Protein AF-A0A5C9B7Y3-F1 (afdb_monomer_lite)

Radius of gyration: 27.19 Å; chains: 1; bounding box: 78×66×84 Å

Structure (mmCIF, N/CA/C/O backbone):
data_AF-A0A5C9B7Y3-F1
#
_entry.id   AF-A0A5C9B7Y3-F1
#
loop_
_atom_site.group_PDB
_atom_site.id
_atom_site.type_symbol
_atom_site.label_atom_id
_atom_site.label_alt_id
_atom_site.label_comp_id
_atom_site.label_asym_id
_atom_site.label_entity_id
_atom_site.label_seq_id
_atom_site.pdbx_PDB_ins_code
_atom_site.Cartn_x
_atom_site.Cartn_y
_atom_site.Cartn_z
_atom_site.occupancy
_atom_site.B_iso_or_equiv
_atom_site.auth_seq_id
_atom_site.auth_comp_id
_atom_site.auth_asym_id
_atom_site.auth_atom_id
_atom_site.pdbx_PDB_model_num
ATOM 1 N N . MET A 1 1 ? 53.646 19.107 43.919 1.00 37.53 1 MET A N 1
ATOM 2 C CA . MET A 1 1 ? 52.226 18.725 43.759 1.00 37.53 1 MET A CA 1
ATOM 3 C C . MET A 1 1 ? 51.505 19.825 42.992 1.00 37.53 1 MET A C 1
ATOM 5 O O . MET A 1 1 ? 51.949 20.963 43.037 1.00 37.53 1 MET A O 1
ATOM 9 N N . LEU A 1 2 ? 50.518 19.415 42.201 1.00 33.84 2 LEU A N 1
ATOM 10 C CA . LEU A 1 2 ? 50.028 19.960 40.928 1.00 33.84 2 LEU A CA 1
ATOM 11 C C . LEU A 1 2 ? 49.773 21.479 40.826 1.00 33.84 2 LEU A C 1
ATOM 13 O O . LEU A 1 2 ? 49.113 22.080 41.667 1.00 33.84 2 LEU A O 1
ATOM 17 N N . LYS A 1 3 ? 50.212 22.044 39.690 1.00 29.73 3 LYS A N 1
ATOM 18 C CA . LYS A 1 3 ? 49.725 23.304 39.114 1.00 29.73 3 LYS A CA 1
ATOM 19 C C . LYS A 1 3 ? 48.443 23.039 38.312 1.00 29.73 3 LYS A C 1
ATOM 21 O O . LYS A 1 3 ? 48.357 22.050 37.590 1.00 29.73 3 LYS A O 1
ATOM 26 N N . SER A 1 4 ? 47.490 23.955 38.453 1.00 30.95 4 SER A N 1
ATOM 27 C CA . SER A 1 4 ? 46.235 24.064 37.704 1.00 30.95 4 SER A CA 1
ATOM 28 C C . SER A 1 4 ? 46.466 24.117 36.187 1.00 30.95 4 SER A C 1
ATOM 30 O O . SER A 1 4 ? 47.284 24.907 35.716 1.00 30.95 4 SER A O 1
ATOM 32 N N . VAL A 1 5 ? 45.729 23.293 35.435 1.00 32.00 5 VAL A N 1
ATOM 33 C CA . VAL A 1 5 ? 45.598 23.369 33.973 1.00 32.00 5 VAL A CA 1
ATOM 34 C C . VAL A 1 5 ? 44.162 23.789 33.672 1.00 32.00 5 VAL A C 1
ATOM 36 O O . VAL A 1 5 ? 43.232 23.001 33.818 1.00 32.00 5 VAL A O 1
ATOM 39 N N . GLY A 1 6 ? 43.988 25.048 33.272 1.00 28.20 6 GLY A N 1
ATOM 40 C CA . GLY A 1 6 ? 42.773 25.520 32.617 1.00 28.20 6 GLY A CA 1
ATOM 41 C C . GLY A 1 6 ? 42.820 25.119 31.146 1.00 28.20 6 GLY A C 1
ATOM 42 O O . GLY A 1 6 ? 43.703 25.560 30.414 1.00 28.20 6 GLY A O 1
ATOM 43 N N . MET A 1 7 ? 41.894 24.261 30.723 1.00 26.69 7 MET A N 1
ATOM 44 C CA . MET A 1 7 ? 41.739 23.871 29.325 1.00 26.69 7 MET A CA 1
ATOM 45 C C . MET A 1 7 ? 40.793 24.862 28.642 1.00 26.69 7 MET A C 1
ATOM 47 O O . MET A 1 7 ? 39.583 24.839 28.852 1.00 26.69 7 MET A O 1
ATOM 51 N N . LEU A 1 8 ? 41.374 25.767 27.857 1.00 24.84 8 LEU A N 1
ATOM 52 C CA . LEU A 1 8 ? 40.667 26.679 26.966 1.00 24.84 8 LEU A CA 1
ATOM 53 C C . LEU A 1 8 ? 40.227 25.877 25.729 1.00 24.84 8 LEU A C 1
ATOM 55 O O . LEU A 1 8 ? 41.053 25.543 24.882 1.00 24.84 8 LEU A O 1
ATOM 59 N N . VAL A 1 9 ? 38.943 25.523 25.637 1.00 28.59 9 VAL A N 1
ATOM 60 C CA . VAL A 1 9 ? 38.374 24.905 24.429 1.00 28.59 9 VAL A CA 1
ATOM 61 C C . VAL A 1 9 ? 38.029 26.021 23.446 1.00 28.59 9 VAL A C 1
ATOM 63 O O . VAL A 1 9 ? 37.102 26.800 23.657 1.00 28.59 9 VAL A O 1
ATOM 66 N N . LEU A 1 10 ? 38.825 26.116 22.384 1.00 25.06 10 LEU A N 1
ATOM 67 C CA . LEU A 1 10 ? 38.632 27.033 21.268 1.00 25.06 10 LEU A CA 1
ATOM 68 C C . LEU A 1 10 ? 37.512 26.478 20.366 1.00 25.06 10 LEU A C 1
ATOM 70 O O . LEU A 1 10 ? 37.706 25.473 19.686 1.00 25.06 10 LEU A O 1
ATOM 74 N N . PHE A 1 11 ? 36.338 27.112 20.354 1.00 25.31 11 PHE A N 1
ATOM 75 C CA . PHE A 1 11 ? 35.301 26.832 19.355 1.00 25.31 11 PHE A CA 1
ATOM 76 C C . PHE A 1 11 ? 35.739 27.415 18.002 1.00 25.31 11 PHE A C 1
ATOM 78 O O . PHE A 1 11 ? 35.655 28.622 17.780 1.00 25.31 11 PHE A O 1
ATOM 85 N N . GLN A 1 12 ? 36.204 26.566 17.084 1.00 24.47 12 GLN A N 1
ATOM 86 C CA . GLN A 1 12 ? 36.299 26.917 15.666 1.00 24.47 12 GLN A CA 1
ATOM 87 C C . GLN A 1 12 ? 34.897 26.859 15.049 1.00 24.47 12 GLN A C 1
ATOM 89 O O . GLN A 1 12 ? 34.381 25.790 14.731 1.00 24.47 12 GLN A O 1
ATOM 94 N N . ALA A 1 13 ? 34.278 28.025 14.879 1.00 25.16 13 ALA A N 1
ATOM 95 C CA . ALA A 1 13 ? 33.119 28.184 14.014 1.00 25.16 13 ALA A CA 1
ATOM 96 C C . ALA A 1 13 ? 33.581 28.097 12.550 1.00 25.16 13 ALA A C 1
ATOM 98 O O . ALA A 1 13 ? 34.191 29.027 12.024 1.00 25.16 13 ALA A O 1
ATOM 99 N N . VAL A 1 14 ? 33.307 26.972 11.888 1.00 25.64 14 VAL A N 1
ATOM 100 C CA . VAL A 1 14 ? 33.446 26.852 10.432 1.00 25.64 14 VAL A CA 1
ATOM 101 C C . VAL A 1 14 ? 32.172 27.414 9.805 1.00 25.64 14 VAL A C 1
ATOM 103 O O . VAL A 1 14 ? 31.155 26.733 9.703 1.00 25.64 14 VAL A O 1
ATOM 106 N N . ALA A 1 15 ? 32.212 28.687 9.416 1.00 24.53 15 ALA A N 1
ATOM 107 C CA . ALA A 1 15 ? 31.186 29.294 8.581 1.00 24.53 15 ALA A CA 1
ATOM 108 C C . ALA A 1 15 ? 31.363 28.796 7.137 1.00 24.53 15 ALA A C 1
ATOM 110 O O . ALA A 1 15 ? 32.221 29.283 6.402 1.00 24.53 15 ALA A O 1
ATOM 111 N N . ILE A 1 16 ? 30.565 27.808 6.727 1.00 28.11 16 ILE A N 1
ATOM 112 C CA . ILE A 1 16 ? 30.450 27.411 5.318 1.00 28.11 16 ILE A CA 1
ATOM 113 C C . ILE A 1 16 ? 29.497 28.405 4.647 1.00 28.11 16 ILE A C 1
ATOM 115 O O . ILE A 1 16 ? 28.279 28.253 4.691 1.00 28.11 16 ILE A O 1
ATOM 119 N N . GLY A 1 17 ? 30.058 29.461 4.059 1.00 23.95 17 GLY A N 1
ATOM 120 C CA . GLY A 1 17 ? 29.326 30.347 3.159 1.00 23.95 17 GLY A CA 1
ATOM 121 C C . GLY A 1 17 ? 29.066 29.636 1.834 1.00 23.95 17 GLY A C 1
ATOM 122 O O . GLY A 1 17 ? 29.987 29.453 1.042 1.00 23.95 17 GLY A O 1
ATOM 123 N N . ILE A 1 18 ? 27.821 29.229 1.586 1.00 28.64 18 ILE A N 1
ATOM 124 C CA . ILE A 1 18 ? 27.388 28.748 0.271 1.00 28.64 18 ILE A CA 1
ATOM 125 C C . ILE A 1 18 ? 27.010 29.977 -0.562 1.00 28.64 18 ILE A C 1
ATOM 127 O O . ILE A 1 18 ? 25.969 30.595 -0.340 1.00 28.64 18 ILE A O 1
ATOM 131 N N . LEU A 1 19 ? 27.877 30.348 -1.507 1.00 22.58 19 LEU A N 1
ATOM 132 C CA . LEU A 1 19 ? 27.540 31.286 -2.577 1.00 22.58 19 LEU A CA 1
ATOM 133 C C . LEU A 1 19 ? 26.520 30.611 -3.507 1.00 22.58 19 LEU A C 1
ATOM 135 O O . LEU A 1 19 ? 26.858 29.664 -4.215 1.00 22.58 19 LEU A O 1
ATOM 139 N N . PHE A 1 20 ? 25.287 31.114 -3.541 1.00 26.52 20 PHE A N 1
ATOM 140 C CA . PHE A 1 20 ? 24.351 30.791 -4.616 1.00 26.52 20 PHE A CA 1
ATOM 141 C C . PHE A 1 20 ? 24.683 31.654 -5.833 1.00 26.52 20 PHE A C 1
ATOM 143 O O . PHE A 1 20 ? 24.363 32.840 -5.880 1.00 26.52 20 PHE A O 1
ATOM 150 N N . VAL A 1 21 ? 25.331 31.051 -6.828 1.00 26.44 21 VAL A N 1
ATOM 151 C CA . VAL A 1 21 ? 25.402 31.617 -8.177 1.00 26.44 21 VAL A CA 1
ATOM 152 C C . VAL A 1 21 ? 24.117 31.209 -8.890 1.00 26.44 21 VAL A C 1
ATOM 154 O O . VAL A 1 21 ? 23.964 30.058 -9.292 1.00 26.44 21 VAL A O 1
ATOM 157 N N . SER A 1 22 ? 23.167 32.135 -9.030 1.00 30.03 22 SER A N 1
ATOM 158 C CA . SER A 1 22 ? 22.028 31.948 -9.929 1.00 30.03 22 SER A CA 1
ATOM 159 C C . SER A 1 22 ? 22.529 32.081 -11.369 1.00 30.03 22 SER A C 1
ATOM 161 O O . SER A 1 22 ? 22.692 33.190 -11.881 1.00 30.03 22 SER A O 1
ATOM 163 N N . ALA A 1 23 ? 22.821 30.961 -12.020 1.00 29.11 23 ALA A N 1
ATOM 164 C CA . ALA A 1 23 ? 22.980 30.949 -13.466 1.00 29.11 23 ALA A CA 1
ATOM 165 C C . ALA A 1 23 ? 21.587 31.055 -14.126 1.00 29.11 23 ALA A C 1
ATOM 167 O O . ALA A 1 23 ? 20.671 30.341 -13.708 1.00 29.11 23 ALA A O 1
ATOM 168 N N . PRO A 1 24 ? 21.386 31.923 -15.133 1.00 30.19 24 PRO A N 1
ATOM 169 C CA . PRO A 1 24 ? 20.148 31.936 -15.902 1.00 30.19 24 PRO A CA 1
ATOM 170 C C . PRO A 1 24 ? 20.036 30.631 -16.704 1.00 30.19 24 PRO A C 1
ATOM 172 O O . PRO A 1 24 ? 20.949 30.279 -17.451 1.00 30.19 24 PRO A O 1
ATOM 175 N N . MET A 1 25 ? 18.926 29.907 -16.539 1.00 30.98 25 MET A N 1
ATOM 176 C CA . MET A 1 25 ? 18.617 28.721 -17.343 1.00 30.98 25 MET A CA 1
ATOM 177 C C . MET A 1 25 ? 18.375 29.127 -18.805 1.00 30.98 25 MET A C 1
ATOM 179 O O . MET A 1 25 ? 17.527 29.990 -19.051 1.00 30.98 25 MET A O 1
ATOM 183 N N . PRO A 1 26 ? 19.054 28.518 -19.793 1.00 33.38 26 PRO A N 1
ATOM 184 C CA . PRO A 1 26 ? 18.644 28.648 -21.178 1.00 33.38 26 PRO A CA 1
ATOM 185 C C . PRO A 1 26 ? 17.401 27.781 -21.423 1.00 33.38 26 PRO A C 1
ATOM 187 O O . PRO A 1 26 ? 17.364 26.597 -21.095 1.00 33.38 26 PRO A O 1
ATOM 190 N N . ALA A 1 27 ? 16.374 28.393 -22.007 1.00 38.19 27 ALA A N 1
ATOM 191 C CA . ALA A 1 27 ? 15.141 27.744 -22.422 1.00 38.19 27 ALA A CA 1
ATOM 192 C C . ALA A 1 27 ? 15.375 26.872 -23.668 1.00 38.19 27 ALA A C 1
ATOM 194 O O . ALA A 1 27 ? 15.213 27.330 -24.792 1.00 38.19 27 ALA A O 1
ATOM 195 N N . HIS A 1 28 ? 15.750 25.612 -23.460 1.00 34.72 28 HIS A N 1
ATOM 196 C CA . HIS A 1 28 ? 15.497 24.505 -24.382 1.00 34.72 28 HIS A CA 1
ATOM 197 C C . HIS A 1 28 ? 15.317 23.248 -23.527 1.00 34.72 28 HIS A C 1
ATOM 199 O O . HIS A 1 28 ? 16.236 22.866 -22.810 1.00 34.72 28 HIS A O 1
ATOM 205 N N . ALA A 1 29 ? 14.129 22.636 -23.555 1.00 42.28 29 ALA A N 1
ATOM 206 C CA . ALA A 1 29 ? 13.894 21.367 -22.873 1.00 42.28 29 ALA A CA 1
ATOM 207 C C . ALA A 1 29 ? 14.888 20.323 -23.412 1.00 42.28 29 ALA A C 1
ATOM 209 O O . ALA A 1 29 ? 14.907 20.063 -24.617 1.00 42.28 29 ALA A O 1
ATOM 210 N N . GLU A 1 30 ? 15.746 19.782 -22.544 1.00 58.59 30 GLU A N 1
ATOM 211 C CA . GLU A 1 30 ? 16.654 18.693 -22.909 1.00 58.59 30 GLU A CA 1
ATOM 212 C C . GLU A 1 30 ? 15.833 17.493 -23.410 1.00 58.59 30 GLU A C 1
ATOM 214 O O . GLU A 1 30 ? 14.797 17.154 -22.836 1.00 58.59 30 GLU A O 1
ATOM 219 N N . ASP A 1 31 ? 16.270 16.860 -24.503 1.00 75.44 31 ASP A N 1
ATOM 220 C CA . ASP A 1 31 ? 15.673 15.612 -24.984 1.00 75.44 31 ASP A CA 1
ATOM 221 C C . ASP A 1 31 ? 15.929 14.511 -23.949 1.00 75.44 31 ASP A C 1
ATOM 223 O O . ASP A 1 31 ? 17.023 13.945 -23.879 1.00 75.44 31 ASP A O 1
ATOM 227 N N . THR A 1 32 ? 14.907 14.214 -23.148 1.00 80.00 32 THR A N 1
ATOM 228 C CA . THR A 1 32 ? 14.963 13.254 -22.040 1.00 80.00 32 THR A CA 1
ATOM 229 C C . THR A 1 32 ? 15.227 11.818 -22.494 1.00 80.00 32 THR A C 1
ATOM 231 O O . THR A 1 32 ? 15.508 10.966 -21.658 1.00 80.00 32 THR A O 1
ATOM 234 N N . THR A 1 33 ? 15.170 11.529 -23.801 1.00 90.25 33 THR A N 1
ATOM 235 C CA . THR A 1 33 ? 15.516 10.210 -24.360 1.00 90.25 33 THR A CA 1
ATOM 236 C C . THR A 1 33 ? 16.990 10.067 -24.722 1.00 90.25 33 THR A C 1
ATOM 238 O O . THR A 1 33 ? 17.458 8.956 -24.992 1.00 90.25 33 THR A O 1
ATOM 241 N N . SER A 1 34 ? 17.750 11.165 -24.740 1.00 93.88 34 SER A N 1
ATOM 242 C CA . SER A 1 34 ? 19.172 11.132 -25.067 1.00 93.88 34 SER A CA 1
ATOM 243 C C . SER A 1 34 ? 19.978 10.547 -23.909 1.00 93.88 34 SER A C 1
ATOM 245 O O . SER A 1 34 ? 20.197 11.185 -22.884 1.00 93.88 34 SER A O 1
ATOM 247 N N . VAL A 1 35 ? 20.505 9.340 -24.113 1.00 95.31 35 VAL A N 1
ATOM 248 C CA . VAL A 1 35 ? 21.369 8.631 -23.149 1.00 95.31 35 VAL A CA 1
ATOM 249 C C . VAL A 1 35 ? 22.822 8.564 -23.622 1.00 95.31 35 VAL A C 1
ATOM 251 O O . VAL A 1 35 ? 23.624 7.767 -23.135 1.00 95.31 35 VAL A O 1
ATOM 254 N N . THR A 1 36 ? 23.182 9.406 -24.595 1.00 96.50 36 THR A N 1
ATOM 255 C CA . THR A 1 36 ? 24.493 9.404 -25.263 1.00 96.50 36 THR A CA 1
ATOM 256 C C . THR A 1 36 ? 25.655 9.469 -24.272 1.00 96.50 36 THR A C 1
ATOM 258 O O . THR A 1 36 ? 26.612 8.709 -24.407 1.00 96.50 36 THR A O 1
ATOM 261 N N . SER A 1 37 ? 25.572 10.333 -23.259 1.00 94.38 37 SER A N 1
ATOM 262 C CA . SER A 1 37 ? 26.613 10.489 -22.235 1.00 94.38 37 SER A CA 1
ATOM 263 C C . SER A 1 37 ? 26.780 9.233 -21.374 1.00 94.38 37 SER A C 1
ATOM 265 O O . SER A 1 37 ? 27.910 8.805 -21.142 1.00 94.38 37 SER A O 1
ATOM 267 N N . VAL A 1 38 ? 25.674 8.605 -20.963 1.00 95.31 38 VAL A N 1
ATOM 268 C CA . VAL A 1 38 ? 25.665 7.369 -20.163 1.00 95.31 38 VAL A CA 1
ATOM 269 C C . VAL A 1 38 ? 26.291 6.217 -20.949 1.00 95.31 38 VAL A C 1
ATOM 271 O O . VAL A 1 38 ? 27.192 5.538 -20.456 1.00 95.31 38 VAL A O 1
ATOM 274 N N . VAL A 1 39 ? 25.878 6.034 -22.207 1.00 96.44 39 VAL A N 1
ATOM 275 C CA . VAL A 1 39 ? 26.407 4.969 -23.073 1.00 96.44 39 VAL A CA 1
ATOM 276 C C . VAL A 1 39 ? 27.882 5.206 -23.410 1.00 96.44 39 VAL A C 1
ATOM 278 O O . VAL A 1 39 ? 28.670 4.262 -23.403 1.00 96.44 39 VAL A O 1
ATOM 281 N N . ALA A 1 40 ? 28.289 6.454 -23.660 1.00 96.19 40 ALA A N 1
ATOM 282 C CA . ALA A 1 40 ? 29.691 6.794 -23.899 1.00 96.19 40 ALA A CA 1
ATOM 283 C C . ALA A 1 40 ? 30.572 6.522 -22.667 1.00 96.19 40 ALA A C 1
ATOM 285 O O . ALA A 1 40 ? 31.668 5.982 -22.812 1.00 96.19 40 ALA A O 1
ATOM 286 N N . ALA A 1 41 ? 30.085 6.835 -21.462 1.00 95.44 41 ALA A N 1
ATOM 287 C CA . ALA A 1 41 ? 30.795 6.579 -20.208 1.00 95.44 41 ALA A CA 1
ATOM 288 C C . ALA A 1 41 ? 30.922 5.079 -19.872 1.00 95.44 41 ALA A C 1
ATOM 290 O O . ALA A 1 41 ? 31.834 4.683 -19.146 1.00 95.44 41 ALA A O 1
ATOM 291 N N . ALA A 1 42 ? 30.038 4.235 -20.413 1.00 95.12 42 ALA A N 1
ATOM 292 C CA . ALA A 1 42 ? 30.089 2.785 -20.240 1.00 95.12 42 ALA A CA 1
ATOM 293 C C . ALA A 1 42 ? 31.153 2.084 -21.111 1.00 95.12 42 ALA A C 1
ATOM 295 O O . ALA A 1 42 ? 31.410 0.894 -20.912 1.00 95.12 42 ALA A O 1
ATOM 296 N N . VAL A 1 43 ? 31.787 2.784 -22.060 1.00 94.50 43 VAL A N 1
ATOM 297 C CA . VAL A 1 43 ? 32.860 2.210 -22.885 1.00 94.50 43 VAL A CA 1
ATOM 298 C C . VAL A 1 43 ? 34.135 2.038 -22.055 1.00 94.50 43 VAL A C 1
ATOM 300 O O . VAL A 1 43 ? 34.695 3.010 -21.550 1.00 94.50 43 VAL A O 1
ATOM 303 N N . LYS A 1 44 ? 34.636 0.803 -21.960 1.00 92.25 44 LYS A N 1
ATOM 304 C CA . LYS A 1 44 ? 35.905 0.458 -21.296 1.00 92.25 44 LYS A CA 1
ATOM 305 C C . LYS A 1 44 ? 36.728 -0.437 -22.210 1.00 92.25 44 LYS A C 1
ATOM 307 O O . LYS A 1 44 ? 36.182 -1.356 -22.807 1.00 92.25 44 LYS A O 1
ATOM 312 N N . ASP A 1 45 ? 38.017 -0.142 -22.362 1.00 89.69 45 ASP A N 1
ATOM 313 C CA . ASP A 1 45 ? 38.941 -0.917 -23.207 1.00 89.69 45 ASP A CA 1
ATOM 314 C C . ASP A 1 45 ? 38.436 -1.134 -24.652 1.00 89.69 45 ASP A C 1
ATOM 316 O O . ASP A 1 45 ? 38.547 -2.219 -25.216 1.00 89.69 45 ASP A O 1
ATOM 320 N N . ASN A 1 46 ? 37.840 -0.093 -25.255 1.00 89.38 46 ASN A N 1
ATOM 321 C CA . ASN A 1 46 ? 37.169 -0.139 -26.570 1.00 89.38 46 ASN A CA 1
ATOM 322 C C . ASN A 1 46 ? 36.039 -1.185 -26.683 1.00 89.38 46 ASN A C 1
ATOM 324 O O . ASN A 1 46 ? 35.654 -1.578 -27.785 1.00 89.38 46 ASN A O 1
ATOM 328 N N . LYS A 1 47 ? 35.470 -1.606 -25.554 1.00 92.06 47 LYS A N 1
ATOM 329 C CA . LYS A 1 47 ? 34.307 -2.485 -25.467 1.00 92.06 47 LYS A CA 1
ATOM 330 C C . LYS A 1 47 ? 33.128 -1.730 -24.859 1.00 92.06 47 LYS A C 1
ATOM 332 O O . LYS A 1 47 ? 33.291 -0.979 -23.899 1.00 92.06 47 LYS A O 1
ATOM 337 N N . LEU A 1 48 ? 31.932 -1.960 -25.396 1.00 95.94 48 LEU A N 1
ATOM 338 C CA . LEU A 1 48 ? 30.673 -1.560 -24.768 1.00 95.94 48 LEU A CA 1
ATOM 339 C C . LEU A 1 48 ? 29.918 -2.810 -24.327 1.00 95.94 48 LEU A C 1
ATOM 341 O O . LEU A 1 48 ? 29.803 -3.783 -25.074 1.00 95.94 48 LEU A O 1
ATOM 345 N N . THR A 1 49 ? 29.388 -2.780 -23.114 1.00 96.25 49 THR A N 1
ATOM 346 C CA . THR A 1 49 ? 28.456 -3.785 -22.607 1.00 96.25 49 THR A CA 1
ATOM 347 C C . THR A 1 49 ? 27.454 -3.069 -21.723 1.00 96.25 49 THR A C 1
ATOM 349 O O . THR A 1 49 ? 27.826 -2.577 -20.660 1.00 96.25 49 THR A O 1
ATOM 352 N N . ILE A 1 50 ? 26.209 -2.962 -22.182 1.00 96.31 50 ILE A N 1
ATOM 353 C CA . ILE A 1 50 ? 25.183 -2.170 -21.501 1.00 96.31 50 ILE A CA 1
ATOM 354 C C . ILE A 1 50 ? 23.803 -2.803 -21.666 1.00 96.31 50 ILE A C 1
ATOM 356 O O . ILE A 1 50 ? 23.469 -3.307 -22.743 1.00 96.31 50 ILE A O 1
ATOM 360 N N . ASN A 1 51 ? 23.026 -2.801 -20.587 1.00 95.50 51 ASN A N 1
ATOM 361 C CA . ASN A 1 51 ? 21.650 -3.279 -20.589 1.00 95.50 51 ASN A CA 1
ATOM 362 C C . ASN A 1 51 ? 20.708 -2.141 -20.999 1.00 95.50 51 ASN A C 1
ATOM 364 O O . ASN A 1 51 ? 20.956 -0.978 -20.683 1.00 95.50 51 ASN A O 1
ATOM 368 N N . ALA A 1 52 ? 19.638 -2.479 -21.711 1.00 95.62 52 ALA A N 1
ATOM 369 C CA . ALA A 1 52 ? 18.558 -1.565 -22.053 1.00 95.62 52 ALA A CA 1
ATOM 370 C C . ALA A 1 52 ? 17.468 -1.642 -20.980 1.00 95.62 52 ALA A C 1
ATOM 372 O O . ALA A 1 52 ? 16.498 -2.374 -21.146 1.00 95.62 52 ALA A O 1
ATOM 373 N N . ASP A 1 53 ? 17.653 -0.937 -19.864 1.00 92.19 53 ASP A N 1
ATOM 374 C CA . ASP A 1 53 ? 16.706 -0.954 -18.746 1.00 92.19 53 ASP A CA 1
ATOM 375 C C . ASP A 1 53 ? 16.609 0.397 -18.012 1.00 92.19 53 ASP A C 1
ATOM 377 O O . ASP A 1 53 ? 17.485 1.266 -18.104 1.00 92.19 53 ASP A O 1
ATOM 381 N N . ASN A 1 54 ? 15.521 0.563 -17.253 1.00 88.56 54 ASN A N 1
ATOM 382 C CA . ASN A 1 54 ? 15.265 1.771 -16.459 1.00 88.56 54 ASN A CA 1
ATOM 383 C C . ASN A 1 54 ? 16.213 1.914 -15.266 1.00 88.56 54 ASN A C 1
ATOM 385 O O . ASN A 1 54 ? 16.356 3.007 -14.725 1.00 88.56 54 ASN A O 1
ATOM 389 N N . THR A 1 55 ? 16.874 0.835 -14.846 1.00 87.25 55 THR A N 1
ATOM 390 C CA . THR A 1 55 ? 17.906 0.898 -13.806 1.00 87.25 55 THR A CA 1
ATOM 391 C C . THR A 1 55 ? 19.149 1.629 -14.315 1.00 87.25 55 THR A C 1
ATOM 393 O O . THR A 1 55 ? 19.769 2.379 -13.566 1.00 87.25 55 THR A O 1
ATOM 396 N N . THR A 1 56 ? 19.488 1.446 -15.590 1.00 88.50 56 THR A N 1
ATOM 397 C CA . THR A 1 56 ? 20.655 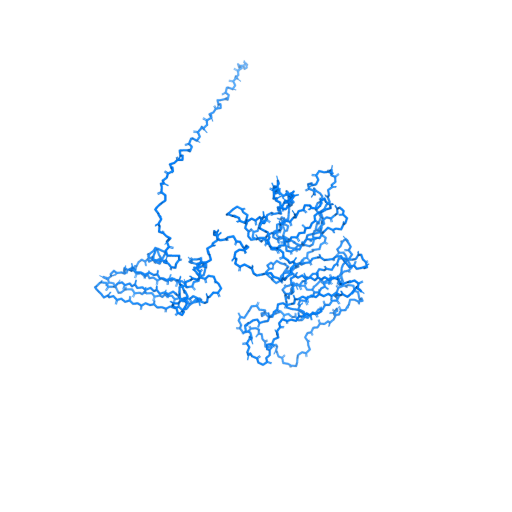2.042 -16.242 1.00 88.50 56 THR A CA 1
ATOM 398 C C . THR A 1 56 ? 20.380 3.474 -16.697 1.00 88.50 56 THR A C 1
ATOM 400 O O . THR A 1 56 ? 21.229 4.346 -16.517 1.00 88.50 56 THR A O 1
ATOM 403 N N . PHE A 1 57 ? 19.210 3.725 -17.293 1.00 89.81 57 PHE A N 1
ATOM 404 C CA . PHE A 1 57 ? 18.916 4.992 -17.975 1.00 89.81 57 PHE A CA 1
ATOM 405 C C . PHE A 1 57 ? 17.855 5.865 -17.294 1.00 89.81 57 PHE A C 1
ATOM 407 O O . PHE A 1 57 ? 17.659 7.006 -17.708 1.00 89.81 57 PHE A O 1
ATOM 414 N N . GLY A 1 58 ? 17.176 5.356 -16.264 1.00 86.56 58 GLY A N 1
ATOM 415 C CA . GLY A 1 58 ? 15.904 5.921 -15.817 1.00 86.56 58 GLY A CA 1
ATOM 416 C C . GLY A 1 58 ? 14.764 5.599 -16.790 1.00 86.56 58 GLY A C 1
ATOM 417 O O . GLY A 1 58 ? 14.978 5.043 -17.868 1.00 86.56 58 GLY A O 1
ATOM 418 N N . ASP A 1 59 ? 13.535 5.940 -16.404 1.00 85.00 59 ASP A N 1
ATOM 419 C CA . ASP A 1 59 ? 12.367 5.755 -17.267 1.00 85.00 59 ASP A CA 1
ATOM 420 C C . ASP A 1 59 ? 12.180 6.972 -18.183 1.00 85.00 59 ASP A C 1
ATOM 422 O O . ASP A 1 59 ? 11.542 7.964 -17.830 1.00 85.00 59 ASP A O 1
ATOM 426 N N . THR A 1 60 ? 12.812 6.920 -19.355 1.00 87.62 60 THR A N 1
ATOM 427 C CA . THR A 1 60 ? 12.854 8.029 -20.325 1.00 87.62 60 THR A CA 1
ATOM 428 C C . THR A 1 60 ? 11.555 8.207 -21.117 1.00 87.62 60 THR A C 1
ATOM 430 O O . THR A 1 60 ? 11.363 9.240 -21.763 1.00 87.62 60 THR A O 1
ATOM 433 N N . ALA A 1 61 ? 10.668 7.209 -21.080 1.00 85.56 61 ALA A N 1
ATOM 434 C CA . ALA A 1 61 ? 9.344 7.223 -21.696 1.00 85.56 61 ALA A CA 1
ATOM 435 C C . ALA A 1 61 ? 8.375 6.355 -20.867 1.00 85.56 61 ALA A C 1
ATOM 437 O O . ALA A 1 61 ? 8.184 5.176 -21.184 1.00 85.56 61 ALA A O 1
ATOM 438 N N . PRO A 1 62 ? 7.783 6.925 -19.800 1.00 78.81 62 PRO A N 1
ATOM 439 C CA . PRO A 1 62 ? 6.933 6.178 -18.881 1.00 78.81 62 PRO A CA 1
ATOM 440 C C . PRO A 1 62 ? 5.702 5.567 -19.547 1.00 78.81 62 PRO A C 1
ATOM 442 O O . PRO A 1 62 ? 5.043 6.205 -20.367 1.00 78.81 62 PRO A O 1
ATOM 445 N N . GLY A 1 63 ? 5.388 4.327 -19.164 1.00 74.62 63 GLY A N 1
ATOM 446 C CA . GLY A 1 63 ? 4.201 3.601 -19.629 1.00 74.62 63 GLY A CA 1
ATOM 447 C C . GLY A 1 63 ? 4.266 3.094 -21.074 1.00 74.62 63 GLY A C 1
ATOM 448 O O . GLY A 1 63 ? 3.261 2.606 -21.583 1.00 74.62 63 GLY A O 1
ATOM 449 N N . ILE A 1 64 ? 5.419 3.199 -21.746 1.00 82.44 64 ILE A N 1
ATOM 450 C CA . ILE A 1 64 ? 5.601 2.751 -23.133 1.00 82.44 64 ILE A CA 1
ATOM 451 C C . ILE A 1 64 ? 6.831 1.829 -23.217 1.00 82.44 64 ILE A C 1
ATOM 453 O O . ILE A 1 64 ? 7.869 2.156 -22.632 1.00 82.44 64 ILE A O 1
ATOM 457 N N . PRO A 1 65 ? 6.765 0.701 -23.958 1.00 88.06 65 PRO A N 1
ATOM 458 C CA . PRO A 1 65 ? 7.936 -0.128 -24.229 1.00 88.06 65 PRO A CA 1
ATOM 459 C C . PRO A 1 65 ? 9.055 0.675 -24.895 1.00 88.06 65 PRO A C 1
ATOM 461 O O . PRO A 1 65 ? 8.827 1.370 -25.892 1.00 88.06 65 PRO A O 1
ATOM 464 N N . LYS A 1 66 ? 10.278 0.563 -24.372 1.00 93.56 66 LYS A N 1
ATOM 465 C CA . LYS A 1 66 ? 11.430 1.323 -24.876 1.00 93.56 66 LYS A CA 1
ATOM 466 C C . LYS A 1 66 ? 12.368 0.490 -25.740 1.00 93.56 66 LYS A C 1
ATOM 468 O O . LYS A 1 66 ? 12.346 -0.740 -25.754 1.00 93.56 66 LYS A O 1
ATOM 473 N N . LYS A 1 67 ? 13.225 1.186 -26.481 1.00 96.56 67 LYS A N 1
ATOM 474 C CA . LYS A 1 67 ? 14.308 0.611 -27.279 1.00 96.56 67 LYS A CA 1
ATOM 475 C C . LYS A 1 67 ? 15.563 1.455 -27.122 1.00 96.56 67 LYS A C 1
ATOM 477 O O . LYS A 1 67 ? 15.524 2.674 -27.294 1.00 96.56 67 LYS A O 1
ATOM 482 N N . LEU A 1 68 ? 16.685 0.803 -26.828 1.00 97.81 68 LEU A N 1
ATOM 483 C CA . LEU A 1 68 ? 17.998 1.433 -26.853 1.00 97.81 68 LEU A CA 1
ATOM 484 C C . LEU A 1 68 ? 18.534 1.394 -28.281 1.00 97.81 68 LEU A C 1
ATOM 486 O O . LEU A 1 68 ? 18.711 0.323 -28.852 1.00 97.81 68 LEU A O 1
ATOM 490 N N . THR A 1 69 ? 18.833 2.563 -28.831 1.00 97.38 69 THR A N 1
ATOM 491 C CA . THR A 1 69 ? 19.497 2.750 -30.119 1.00 97.38 69 THR A CA 1
ATOM 492 C C . THR A 1 69 ? 20.856 3.388 -29.890 1.00 97.38 69 THR A C 1
ATOM 494 O O . THR A 1 69 ? 20.931 4.473 -29.322 1.00 97.38 69 THR A O 1
ATOM 497 N N . VAL A 1 70 ? 21.927 2.747 -30.352 1.00 97.69 70 VAL A N 1
ATOM 498 C CA . VAL A 1 70 ? 23.305 3.241 -30.241 1.00 97.69 70 VAL A CA 1
ATOM 499 C C . VAL A 1 70 ? 23.890 3.399 -31.636 1.00 97.69 70 VAL A C 1
ATOM 501 O O . VAL A 1 70 ? 24.109 2.420 -32.348 1.00 97.69 70 VAL A O 1
ATOM 504 N N . GLU A 1 71 ? 24.170 4.638 -32.014 1.00 97.75 71 GLU A N 1
ATOM 505 C CA . GLU A 1 71 ? 24.978 4.999 -33.172 1.00 97.75 71 GLU A CA 1
ATOM 506 C C . GLU A 1 71 ? 26.415 5.243 -32.710 1.00 97.75 71 GLU A C 1
ATOM 508 O O . GLU A 1 71 ? 26.675 5.967 -31.741 1.00 97.75 71 GLU A O 1
ATOM 513 N N . TYR A 1 72 ? 27.362 4.621 -33.398 1.00 96.25 72 TYR A N 1
ATOM 514 C CA . TYR A 1 72 ? 28.767 4.656 -33.024 1.00 96.25 72 TYR A CA 1
ATOM 515 C C . TYR A 1 72 ? 29.667 4.583 -34.250 1.00 96.25 72 TYR A C 1
ATOM 517 O O . TYR A 1 72 ? 29.242 4.241 -35.353 1.00 96.25 72 TYR A O 1
ATOM 525 N N . ARG A 1 73 ? 30.941 4.905 -34.048 1.00 94.94 73 ARG A N 1
ATOM 526 C CA . ARG A 1 73 ? 31.995 4.743 -35.038 1.00 94.94 73 ARG A CA 1
ATOM 527 C C . ARG A 1 73 ? 33.044 3.765 -34.564 1.00 94.94 73 ARG A C 1
ATOM 529 O O . ARG A 1 73 ? 33.414 3.767 -33.389 1.00 94.94 73 ARG A O 1
ATOM 536 N N . ILE A 1 74 ? 33.539 2.981 -35.510 1.00 91.81 74 ILE A N 1
ATOM 537 C CA . ILE A 1 74 ? 34.768 2.214 -35.375 1.00 91.81 74 ILE A CA 1
ATOM 538 C C . ILE A 1 74 ? 35.691 2.698 -36.495 1.00 91.81 74 ILE A C 1
ATOM 540 O O . ILE A 1 74 ? 35.436 2.453 -37.672 1.00 91.81 74 ILE A O 1
ATOM 544 N N . GLY A 1 75 ? 36.722 3.467 -36.138 1.00 85.00 75 GLY A N 1
ATOM 545 C CA . GLY A 1 75 ? 37.503 4.205 -37.137 1.00 85.00 75 GLY A CA 1
ATOM 546 C C . GLY A 1 75 ? 36.606 5.153 -37.945 1.00 85.00 75 GLY A C 1
ATOM 547 O O . GLY A 1 75 ? 35.892 5.980 -37.369 1.00 85.00 75 GLY A O 1
ATOM 548 N N . ASP A 1 76 ? 36.615 5.016 -39.273 1.00 84.19 76 ASP A N 1
ATOM 549 C CA . ASP A 1 76 ? 35.786 5.845 -40.149 1.00 84.19 76 ASP A CA 1
ATOM 550 C C . ASP A 1 76 ? 34.374 5.308 -40.391 1.00 84.19 76 ASP A C 1
ATOM 552 O O . ASP A 1 76 ? 33.499 6.073 -40.807 1.00 84.19 76 ASP A O 1
ATOM 556 N N . GLU A 1 77 ? 34.120 4.045 -40.071 1.00 90.81 77 GLU A N 1
ATOM 557 C CA . GLU A 1 77 ? 32.832 3.410 -40.310 1.00 90.81 77 GLU A CA 1
ATOM 558 C C . GLU A 1 77 ? 31.792 3.886 -39.291 1.00 90.81 77 GLU A C 1
ATOM 560 O O . GLU A 1 77 ? 32.060 3.931 -38.089 1.00 90.81 77 GLU A O 1
ATOM 565 N N . LYS A 1 78 ? 30.597 4.250 -39.771 1.00 95.19 78 LYS A N 1
ATOM 566 C CA . LYS A 1 78 ? 29.435 4.576 -38.935 1.00 95.19 78 LYS A CA 1
ATOM 567 C C . LYS A 1 78 ? 28.528 3.357 -38.848 1.00 95.19 78 LYS A C 1
ATOM 569 O O . LYS A 1 78 ? 28.108 2.826 -39.871 1.00 95.19 78 LYS A O 1
ATOM 574 N N . LEU A 1 79 ? 28.203 2.956 -37.630 1.00 96.25 79 LEU A N 1
ATOM 575 C CA . LEU A 1 79 ? 27.449 1.751 -37.316 1.00 96.25 79 LEU A CA 1
ATOM 576 C C . LEU A 1 79 ? 26.291 2.074 -36.368 1.00 96.25 79 LEU A C 1
ATOM 578 O O . LEU A 1 79 ? 26.289 3.097 -35.679 1.00 96.25 79 LEU A O 1
ATOM 582 N N . LYS A 1 80 ? 25.305 1.176 -36.333 1.00 96.56 80 LYS A N 1
ATOM 583 C CA . LYS A 1 80 ? 24.109 1.286 -35.496 1.00 96.56 80 LYS A CA 1
ATOM 584 C C . LYS A 1 80 ? 23.761 -0.068 -34.882 1.00 96.56 80 LYS A C 1
ATOM 586 O O . LYS A 1 80 ? 23.809 -1.096 -35.560 1.00 96.56 80 LYS A O 1
ATOM 591 N N . ARG A 1 81 ? 23.391 -0.068 -33.604 1.00 96.69 81 ARG A N 1
ATOM 592 C CA . ARG A 1 81 ? 22.823 -1.219 -32.891 1.00 96.69 81 ARG A CA 1
ATOM 593 C C . ARG A 1 81 ? 21.550 -0.802 -32.175 1.00 96.69 81 ARG A C 1
ATOM 595 O O . ARG A 1 81 ? 21.457 0.323 -31.693 1.00 96.69 81 ARG A O 1
ATOM 602 N N . GLU A 1 82 ? 20.592 -1.716 -32.111 1.00 96.94 82 GLU A N 1
ATOM 603 C CA . GLU A 1 82 ? 19.322 -1.510 -31.424 1.00 96.94 82 GLU A CA 1
ATOM 604 C C . GLU A 1 82 ? 18.968 -2.748 -30.605 1.00 96.94 82 GLU A C 1
ATOM 606 O O . GLU A 1 82 ? 19.255 -3.868 -31.030 1.00 96.94 82 GLU A O 1
ATOM 611 N N . VAL A 1 83 ? 18.339 -2.550 -29.450 1.00 97.06 83 VAL A N 1
ATOM 612 C CA . VAL A 1 83 ? 17.740 -3.631 -28.666 1.00 97.06 83 VAL A CA 1
ATOM 613 C C . VAL A 1 83 ? 16.528 -3.109 -27.896 1.00 97.06 83 VAL A C 1
ATOM 615 O O . VAL A 1 83 ? 16.551 -1.980 -27.401 1.00 97.06 83 VAL A O 1
ATOM 618 N N . ASN A 1 84 ? 15.467 -3.910 -27.814 1.00 95.62 84 ASN A N 1
ATOM 619 C CA . ASN A 1 84 ? 14.297 -3.585 -26.996 1.00 95.62 84 ASN A CA 1
ATOM 620 C C . ASN A 1 84 ? 14.656 -3.594 -25.499 1.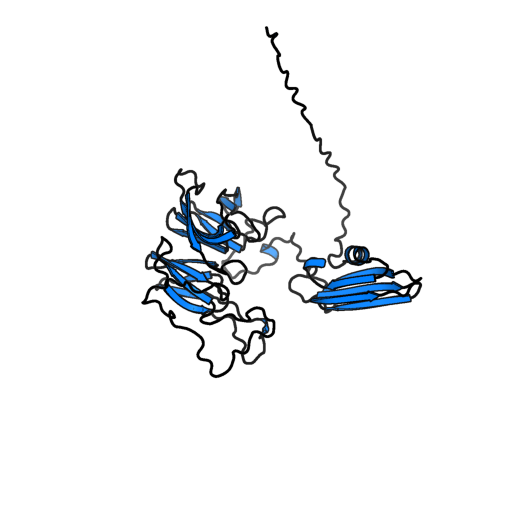00 95.62 84 ASN A C 1
ATOM 622 O O . ASN A 1 84 ? 15.648 -4.207 -25.095 1.00 95.62 84 ASN A O 1
ATOM 626 N N . GLU A 1 85 ? 13.842 -2.913 -24.693 1.00 92.38 85 GLU A N 1
ATOM 627 C CA . GLU A 1 85 ? 13.903 -2.927 -23.228 1.00 92.38 85 GLU A CA 1
ATOM 628 C C . GLU A 1 85 ? 13.981 -4.365 -22.681 1.00 92.38 85 GLU A C 1
ATOM 630 O O . GLU A 1 85 ? 13.342 -5.283 -23.195 1.00 92.38 85 GLU A O 1
ATOM 635 N N . GLY A 1 86 ? 14.847 -4.572 -21.686 1.00 87.75 86 GLY A N 1
ATOM 636 C CA . GLY A 1 86 ? 15.234 -5.883 -21.156 1.00 87.75 86 GLY A CA 1
ATOM 637 C C . GLY A 1 86 ? 16.379 -6.571 -21.913 1.00 87.75 86 GLY A C 1
ATOM 638 O O . GLY A 1 86 ? 16.944 -7.548 -21.422 1.00 87.75 86 GLY A O 1
ATOM 639 N N . GLY A 1 87 ? 16.764 -6.074 -23.091 1.00 93.56 87 GLY A N 1
ATOM 640 C CA . GLY A 1 87 ? 17.880 -6.612 -23.865 1.00 93.56 87 GLY A CA 1
ATOM 641 C C . GLY A 1 87 ? 19.246 -6.012 -23.516 1.00 93.56 87 GLY A C 1
ATOM 642 O O . GLY A 1 87 ? 19.388 -5.145 -22.655 1.00 93.56 87 GLY A O 1
ATOM 643 N N . ARG A 1 88 ? 20.289 -6.467 -24.221 1.00 96.00 88 ARG A N 1
ATOM 644 C CA . ARG A 1 88 ? 21.683 -6.057 -23.992 1.00 96.00 88 ARG A CA 1
ATOM 645 C C . ARG A 1 88 ? 22.400 -5.745 -25.300 1.00 96.00 88 ARG A C 1
ATOM 647 O O . ARG A 1 88 ? 22.294 -6.505 -26.259 1.00 96.00 88 ARG A O 1
ATOM 654 N N . ILE A 1 89 ? 23.175 -4.659 -25.319 1.00 96.44 89 ILE A N 1
ATOM 655 C CA . ILE A 1 89 ? 24.111 -4.354 -26.408 1.00 96.44 89 ILE A CA 1
ATOM 656 C C . ILE A 1 89 ? 25.531 -4.693 -25.965 1.00 96.44 89 ILE A C 1
ATOM 658 O O . ILE A 1 89 ? 26.030 -4.180 -24.961 1.00 96.44 89 ILE A O 1
ATOM 662 N N . GLU A 1 90 ? 26.199 -5.512 -26.776 1.00 95.81 90 GLU A N 1
ATOM 663 C CA . GLU A 1 90 ? 27.628 -5.793 -26.678 1.00 95.81 90 GLU A CA 1
ATOM 664 C C . GLU A 1 90 ? 28.328 -5.392 -27.979 1.00 95.81 90 GLU A C 1
ATOM 666 O O . GLU A 1 90 ? 27.965 -5.842 -29.067 1.00 95.81 90 GLU A O 1
ATOM 671 N N . ILE A 1 91 ? 29.339 -4.529 -27.871 1.00 93.75 91 ILE A N 1
ATOM 672 C CA . ILE A 1 91 ? 30.188 -4.121 -28.994 1.00 93.75 91 ILE A CA 1
ATOM 673 C C . ILE A 1 91 ? 31.630 -4.421 -28.610 1.00 93.75 91 ILE A C 1
ATOM 675 O O . ILE A 1 91 ? 32.125 -3.921 -27.600 1.00 93.75 91 ILE A O 1
ATOM 679 N N . MET A 1 92 ? 32.300 -5.223 -29.433 1.00 87.69 92 MET A N 1
ATOM 680 C CA . MET A 1 92 ? 33.723 -5.525 -29.311 1.00 87.69 92 MET A CA 1
ATOM 681 C C . MET A 1 92 ? 34.444 -4.959 -30.526 1.00 87.69 92 MET A C 1
ATOM 683 O O . MET A 1 92 ? 34.083 -5.273 -31.660 1.00 87.69 92 MET A O 1
ATOM 687 N N . VAL A 1 93 ? 35.444 -4.116 -30.286 1.00 86.81 93 VAL A N 1
ATOM 688 C CA . VAL A 1 93 ? 36.233 -3.497 -31.353 1.00 86.81 93 VAL A CA 1
ATOM 689 C C . VAL A 1 93 ? 37.573 -4.225 -31.511 1.00 86.81 93 VAL A C 1
ATOM 691 O O . VAL A 1 93 ? 38.227 -4.496 -30.501 1.00 86.81 93 VAL A O 1
ATOM 694 N N . PRO A 1 94 ? 38.002 -4.556 -32.747 1.00 79.50 94 PRO A N 1
ATOM 695 C CA . PRO A 1 94 ? 39.311 -5.154 -32.998 1.00 79.50 94 PRO A CA 1
ATOM 696 C C . PRO A 1 94 ? 40.474 -4.287 -32.495 1.00 79.50 94 PRO A C 1
ATOM 698 O O . PRO A 1 94 ? 40.402 -3.055 -32.490 1.00 79.50 94 PRO A O 1
ATOM 701 N N . ALA A 1 95 ? 41.581 -4.932 -32.118 1.00 77.56 95 ALA A N 1
ATOM 702 C CA . ALA A 1 95 ? 42.777 -4.244 -31.639 1.00 77.56 95 ALA A CA 1
ATOM 703 C C . ALA A 1 95 ? 43.290 -3.216 -32.668 1.00 77.56 95 ALA A C 1
ATOM 705 O O . ALA A 1 95 ? 43.444 -3.524 -33.848 1.00 77.56 95 ALA A O 1
ATOM 706 N N . GLY A 1 96 ? 43.556 -1.990 -32.207 1.00 80.50 96 GLY A N 1
ATOM 707 C CA . GLY A 1 96 ? 44.040 -0.883 -33.042 1.00 80.50 96 GLY A CA 1
ATOM 708 C C . GLY A 1 96 ? 42.955 0.053 -33.589 1.00 80.50 96 GLY A C 1
ATOM 709 O O . GLY A 1 96 ? 43.296 1.060 -34.204 1.00 80.50 96 GLY A O 1
ATOM 710 N N . GLN A 1 97 ? 41.670 -0.222 -33.342 1.00 84.06 97 GLN A N 1
ATOM 711 C CA . GLN A 1 97 ? 40.562 0.663 -33.719 1.00 84.06 97 GLN A CA 1
ATOM 712 C C . GLN A 1 97 ? 39.877 1.249 -32.476 1.00 84.06 97 GLN A C 1
ATOM 714 O O . GLN A 1 97 ? 39.863 0.639 -31.407 1.00 84.06 97 GLN A O 1
ATOM 719 N N . LYS A 1 98 ? 39.330 2.464 -32.606 1.00 89.06 98 LYS A N 1
ATOM 720 C CA . LYS A 1 98 ? 38.695 3.194 -31.501 1.00 89.06 98 LYS A CA 1
ATOM 721 C C . LYS A 1 98 ? 37.178 3.159 -31.629 1.00 89.06 98 LYS A C 1
ATOM 723 O O . LYS A 1 98 ? 36.653 3.533 -32.678 1.00 89.06 98 LYS A O 1
ATOM 728 N N . LEU A 1 99 ? 36.501 2.779 -30.544 1.00 93.38 99 LEU A N 1
ATOM 729 C CA . LEU A 1 99 ? 35.052 2.914 -30.413 1.00 93.38 99 LEU A CA 1
ATOM 730 C C . LEU A 1 99 ? 34.696 4.349 -30.015 1.00 93.38 99 LEU A C 1
ATOM 732 O O . LEU A 1 99 ? 35.196 4.856 -29.011 1.00 93.38 99 LEU A O 1
ATOM 736 N N . VAL A 1 100 ? 33.809 4.995 -30.770 1.00 94.88 100 VAL A N 1
ATOM 737 C CA . VAL A 1 100 ? 33.275 6.320 -30.426 1.00 94.88 100 VAL A CA 1
ATOM 738 C C . VAL A 1 100 ? 31.759 6.287 -30.510 1.00 94.88 100 VAL A C 1
ATOM 740 O O . VAL A 1 100 ? 31.210 6.131 -31.595 1.00 94.88 100 VAL A O 1
ATOM 743 N N . ILE A 1 101 ? 31.074 6.461 -29.382 1.00 97.19 101 ILE A N 1
ATOM 744 C CA . ILE A 1 101 ? 29.616 6.622 -29.370 1.00 97.19 101 ILE A CA 1
ATOM 745 C C . ILE A 1 101 ? 29.290 8.016 -29.904 1.00 97.19 101 ILE A C 1
ATOM 747 O O . ILE A 1 101 ? 29.793 9.009 -29.383 1.00 97.19 101 ILE A O 1
ATOM 751 N N . THR A 1 102 ? 28.484 8.092 -30.961 1.00 96.69 102 THR A N 1
ATOM 752 C CA . THR A 1 102 ? 28.109 9.367 -31.589 1.00 96.69 102 THR A CA 1
ATOM 753 C C . THR A 1 102 ? 26.727 9.829 -31.164 1.00 96.69 102 THR A C 1
ATOM 755 O O . THR A 1 102 ? 26.498 11.030 -31.060 1.00 96.69 102 THR A O 1
ATOM 758 N N . LYS A 1 103 ? 25.813 8.888 -30.917 1.00 96.88 103 LYS A N 1
ATOM 759 C CA . LYS A 1 103 ? 24.467 9.165 -30.419 1.00 96.88 103 LYS A CA 1
ATOM 760 C C . LYS A 1 103 ? 23.914 7.912 -29.760 1.00 96.88 103 LYS A C 1
ATOM 762 O O . LYS A 1 103 ? 24.047 6.824 -30.310 1.00 96.88 103 LYS A O 1
ATOM 767 N N . ALA A 1 104 ? 23.265 8.056 -28.616 1.00 96.69 104 ALA A N 1
ATOM 768 C CA . ALA A 1 104 ? 22.441 6.995 -28.069 1.00 96.69 104 ALA A CA 1
ATOM 769 C C . ALA A 1 104 ? 21.105 7.541 -27.574 1.00 96.69 104 ALA A C 1
ATOM 771 O O . ALA A 1 104 ? 21.051 8.590 -26.932 1.00 96.69 104 ALA A O 1
ATOM 772 N N . VAL A 1 105 ? 20.039 6.814 -27.894 1.00 95.81 105 VAL A N 1
ATOM 773 C CA . VAL A 1 105 ? 18.659 7.147 -27.542 1.00 95.81 105 VAL A CA 1
ATOM 774 C C . VAL A 1 105 ? 18.038 5.939 -26.865 1.00 95.81 105 VAL A C 1
ATOM 776 O O . VAL A 1 105 ? 18.086 4.841 -27.413 1.00 95.81 105 VAL A O 1
ATOM 779 N N . TYR A 1 106 ? 17.449 6.149 -25.697 1.00 95.44 106 TYR A N 1
ATOM 780 C CA . TYR A 1 106 ? 16.579 5.188 -25.039 1.00 95.44 106 TYR A CA 1
ATOM 781 C C . TYR A 1 106 ? 15.203 5.838 -24.963 1.00 95.44 106 TYR A C 1
ATOM 783 O O . TYR A 1 106 ? 15.020 6.811 -24.238 1.00 95.44 106 TYR A O 1
ATOM 791 N N . GLY A 1 107 ? 14.263 5.377 -25.782 1.00 92.88 107 GLY A N 1
ATOM 792 C CA . GLY A 1 107 ? 12.951 6.009 -25.948 1.00 92.88 107 GLY A CA 1
ATOM 793 C C . GLY A 1 107 ? 11.930 5.039 -26.543 1.00 92.88 107 GLY A C 1
ATOM 794 O O . GLY A 1 107 ? 12.260 3.858 -26.685 1.00 92.88 107 GLY A O 1
ATOM 795 N N . PRO A 1 108 ? 10.713 5.500 -26.885 1.00 92.56 108 PRO A N 1
ATOM 796 C CA . PRO A 1 108 ? 9.633 4.639 -27.363 1.00 92.56 108 PRO A CA 1
ATOM 797 C C . PRO A 1 108 ? 10.072 3.723 -28.509 1.00 92.56 108 PRO A C 1
ATOM 799 O O . PRO A 1 108 ? 10.666 4.170 -29.495 1.00 92.56 108 PRO A O 1
ATOM 802 N N . ALA A 1 109 ? 9.811 2.421 -28.377 1.00 90.12 109 ALA A N 1
ATOM 803 C CA . ALA A 1 109 ? 10.297 1.413 -29.319 1.00 90.12 109 ALA A CA 1
ATOM 804 C C . ALA A 1 109 ? 9.729 1.583 -30.740 1.00 90.12 109 ALA A C 1
ATOM 806 O O . ALA A 1 109 ? 10.396 1.232 -31.720 1.00 90.12 109 ALA A O 1
ATOM 807 N N . ASP A 1 110 ? 8.533 2.163 -30.840 1.00 88.00 110 ASP A N 1
ATOM 808 C CA . ASP A 1 110 ? 7.823 2.495 -32.076 1.00 88.00 110 ASP A CA 1
ATOM 809 C C . ASP A 1 110 ? 8.320 3.793 -32.749 1.00 88.00 110 ASP A C 1
ATOM 811 O O . ASP A 1 110 ? 7.883 4.125 -33.850 1.00 88.00 110 ASP A O 1
ATOM 815 N N . GLY A 1 111 ? 9.257 4.516 -32.122 1.00 83.88 111 GLY A N 1
ATOM 816 C CA . GLY A 1 111 ? 9.788 5.784 -32.623 1.00 83.88 111 GLY A CA 1
ATOM 817 C C . GLY A 1 111 ? 8.871 6.987 -32.396 1.00 83.88 111 GLY A C 1
ATOM 818 O O . GLY A 1 111 ? 9.156 8.069 -32.918 1.00 83.88 111 GLY A O 1
ATOM 819 N N . SER A 1 112 ? 7.790 6.826 -31.627 1.00 82.31 112 SER A N 1
ATOM 820 C CA . SER A 1 112 ? 6.984 7.950 -31.161 1.00 82.31 112 SER A CA 1
ATOM 821 C C . SER A 1 112 ? 7.812 8.884 -30.270 1.00 82.31 112 SER A C 1
ATOM 823 O O . SER A 1 112 ? 8.842 8.514 -29.698 1.00 82.31 112 SER A O 1
ATOM 825 N N . LYS A 1 113 ? 7.389 10.147 -30.175 1.00 78.69 113 LYS A N 1
ATOM 826 C CA . LYS A 1 113 ? 7.966 11.057 -29.183 1.00 78.69 113 LYS A CA 1
ATOM 827 C C . LYS A 1 113 ? 7.420 10.656 -27.813 1.00 78.69 113 LYS A C 1
ATOM 829 O O . LYS A 1 113 ? 6.216 10.409 -27.731 1.00 78.69 113 LYS A O 1
ATOM 834 N N . PRO A 1 114 ? 8.244 10.633 -26.751 1.00 68.31 114 PRO A N 1
ATOM 835 C CA . PRO A 1 114 ? 7.717 10.458 -25.410 1.00 68.31 114 PRO A CA 1
ATOM 836 C C . PRO A 1 114 ? 6.630 11.493 -25.168 1.00 68.31 114 PRO A C 1
ATOM 838 O O . PRO A 1 114 ? 6.795 12.666 -25.522 1.00 68.31 114 PRO A O 1
ATOM 841 N N . SER A 1 115 ? 5.533 11.051 -24.563 1.00 61.91 115 SER A N 1
ATOM 842 C CA . SER A 1 115 ? 4.568 11.961 -23.967 1.00 61.91 115 SER A CA 1
ATOM 843 C C . SER A 1 115 ? 5.329 12.842 -22.978 1.00 61.91 115 SER A C 1
ATOM 845 O O . SER A 1 115 ? 5.768 12.377 -21.925 1.00 61.91 115 SER A O 1
ATOM 847 N N . GLN A 1 116 ? 5.555 14.106 -23.337 1.00 55.19 116 GLN A N 1
ATOM 848 C CA . GLN A 1 116 ? 5.954 15.096 -22.353 1.00 55.19 116 GLN A CA 1
ATOM 849 C C . GLN A 1 116 ? 4.710 15.360 -21.519 1.00 55.19 116 GLN A C 1
ATOM 851 O O . GLN A 1 116 ? 3.874 16.186 -21.882 1.00 55.19 116 GLN A O 1
ATOM 856 N N . PHE A 1 117 ? 4.564 14.621 -20.421 1.00 54.19 117 PHE A N 1
ATOM 857 C CA . PHE A 1 117 ? 3.676 15.056 -19.362 1.00 54.19 117 PHE A CA 1
ATOM 858 C C . PHE A 1 117 ? 4.247 16.374 -18.851 1.00 54.19 117 PHE A C 1
ATOM 860 O O . PHE A 1 117 ? 5.228 16.398 -18.101 1.00 54.19 117 PHE A O 1
ATOM 867 N N . ASP A 1 118 ? 3.693 17.481 -19.337 1.00 58.50 118 ASP A N 1
ATOM 868 C CA . ASP A 1 118 ? 4.061 18.793 -18.852 1.00 58.50 118 ASP A CA 1
ATOM 869 C C . ASP A 1 118 ? 3.523 18.922 -17.429 1.00 58.50 118 ASP A C 1
ATOM 871 O O . ASP A 1 118 ? 2.386 19.316 -17.187 1.00 58.50 118 ASP A O 1
ATOM 875 N N . ALA A 1 119 ? 4.364 18.562 -16.462 1.00 57.44 119 ALA A N 1
ATOM 876 C CA . ALA A 1 119 ? 4.037 18.632 -15.048 1.00 57.44 119 ALA A CA 1
ATOM 877 C C . ALA A 1 119 ? 3.804 20.076 -14.547 1.00 57.44 119 ALA A C 1
ATOM 879 O O . ALA A 1 119 ? 3.590 20.256 -13.340 1.00 57.44 119 ALA A O 1
ATOM 880 N N . SER A 1 120 ? 3.911 21.091 -15.418 1.00 61.56 120 SER A N 1
ATOM 881 C CA . SER A 1 120 ? 3.507 22.475 -15.153 1.00 61.56 120 SER A CA 1
ATOM 882 C C . SER A 1 120 ? 2.032 22.755 -15.464 1.00 61.56 120 SER A C 1
ATOM 884 O O . SER A 1 120 ? 1.481 23.705 -14.908 1.00 61.56 120 SER A O 1
ATOM 886 N N . VAL A 1 121 ? 1.376 21.907 -16.262 1.00 67.56 121 VAL A N 1
ATOM 887 C CA . VAL A 1 121 ? -0.061 21.997 -16.535 1.00 67.56 121 VAL A CA 1
ATOM 888 C C . VAL A 1 121 ? -0.827 21.610 -15.274 1.00 67.56 121 VAL A C 1
ATOM 890 O O . VAL A 1 121 ? -0.577 20.565 -14.662 1.00 67.56 121 VAL A O 1
ATOM 893 N N . ALA A 1 122 ? -1.745 22.473 -14.840 1.00 71.56 122 ALA A N 1
ATOM 894 C CA . ALA A 1 122 ? -2.542 22.199 -13.654 1.00 71.56 122 ALA A CA 1
ATOM 895 C C . ALA A 1 122 ? -3.437 20.969 -13.914 1.00 71.56 122 ALA A C 1
ATOM 897 O O . ALA A 1 122 ? -4.074 20.913 -14.963 1.00 71.56 122 ALA A O 1
ATOM 898 N N . PRO A 1 123 ? -3.568 20.004 -12.978 1.00 72.75 123 PRO A N 1
ATOM 899 C CA . PRO A 1 123 ? -4.375 18.797 -13.201 1.00 72.75 123 PRO A CA 1
ATOM 900 C C . PRO A 1 123 ? -5.814 19.078 -13.658 1.00 72.75 123 PRO A C 1
ATOM 902 O O . PRO A 1 123 ? -6.384 18.319 -14.433 1.00 72.75 123 PRO A O 1
ATOM 905 N N . VAL A 1 124 ? -6.387 20.202 -13.220 1.00 76.81 124 VAL A N 1
ATOM 906 C CA . VAL A 1 124 ? -7.727 20.661 -13.618 1.00 76.81 124 VAL A CA 1
ATOM 907 C C . VAL A 1 124 ? -7.861 20.953 -15.120 1.00 76.81 124 VAL A C 1
ATOM 909 O O . VAL A 1 124 ? -8.970 20.956 -15.637 1.00 76.81 124 VAL A O 1
ATOM 912 N N . GLU A 1 125 ? -6.757 21.195 -15.827 1.00 77.56 125 GLU A N 1
ATOM 913 C CA . GLU A 1 125 ? -6.749 21.491 -17.264 1.00 77.56 125 GLU A CA 1
ATOM 914 C C . GLU A 1 125 ? -6.743 20.222 -18.129 1.00 77.56 125 GLU A C 1
ATOM 916 O O . GLU A 1 125 ? -7.026 20.298 -19.322 1.00 77.56 125 GLU A O 1
ATOM 921 N N . VAL A 1 126 ? -6.427 19.061 -17.542 1.00 80.44 126 VAL A N 1
ATOM 922 C CA . VAL A 1 126 ? -6.219 17.795 -18.273 1.00 80.44 126 VAL A CA 1
ATOM 923 C C . VAL A 1 126 ? -7.080 16.637 -17.775 1.00 80.44 126 VAL A C 1
ATOM 925 O O . VAL A 1 126 ? -7.107 15.587 -18.412 1.00 80.44 126 VAL A O 1
ATOM 928 N N . LEU A 1 127 ? -7.771 16.800 -16.646 1.00 84.88 127 LEU A N 1
ATOM 929 C CA . LEU A 1 127 ? -8.652 15.783 -16.083 1.00 84.88 127 LEU A CA 1
ATOM 930 C C . LEU A 1 127 ? -10.116 16.146 -16.319 1.00 84.88 127 LEU A C 1
ATOM 932 O O . LEU A 1 127 ? -10.559 17.254 -16.015 1.00 84.88 127 LEU A O 1
ATOM 936 N N . GLU A 1 128 ? -10.879 15.177 -16.809 1.00 85.25 128 GLU A N 1
ATOM 937 C CA . GLU A 1 128 ? -12.324 15.298 -16.963 1.00 85.25 128 GLU A CA 1
ATOM 938 C C . GLU A 1 128 ? -13.045 14.901 -15.669 1.00 85.25 128 GLU A C 1
ATOM 940 O O . GLU A 1 128 ? -12.618 14.003 -14.940 1.00 85.25 128 GLU A O 1
ATOM 945 N N . THR A 1 129 ? -14.171 15.559 -15.388 1.00 88.25 129 THR A N 1
ATOM 946 C CA . THR A 1 129 ? -15.060 15.208 -14.276 1.00 88.25 129 THR A CA 1
ATOM 947 C C . THR A 1 129 ? -16.481 14.971 -14.760 1.00 88.25 129 THR A C 1
ATOM 949 O O . THR A 1 129 ? -16.932 15.536 -15.756 1.00 88.25 129 THR A O 1
ATOM 952 N N . LEU A 1 130 ? -17.224 14.148 -14.019 1.00 93.00 130 LEU A N 1
ATOM 953 C CA . LEU A 1 130 ? -18.667 14.036 -14.205 1.00 93.00 130 LEU A CA 1
ATOM 954 C C . LEU A 1 130 ? -19.372 15.345 -13.792 1.00 93.00 130 LEU A C 1
ATOM 956 O O . LEU A 1 130 ? -18.864 16.074 -12.930 1.00 93.00 130 LEU A O 1
ATOM 960 N N . PRO A 1 131 ? -20.570 15.637 -14.334 1.00 93.62 131 PRO A N 1
ATOM 961 C CA . PRO A 1 131 ? -21.360 16.786 -13.903 1.00 93.62 131 PRO A CA 1
ATOM 962 C C . PRO A 1 131 ? -21.539 16.829 -12.378 1.00 93.62 131 PRO A C 1
ATOM 964 O O . PRO A 1 131 ? -21.929 15.841 -11.761 1.00 93.62 131 PRO A O 1
ATOM 967 N N . GLY A 1 132 ? -21.258 17.987 -11.771 1.00 94.12 132 GLY A N 1
ATOM 968 C CA . GLY A 1 132 ? -21.344 18.197 -10.319 1.00 94.12 132 GLY A CA 1
ATOM 969 C C . GLY A 1 132 ? -20.054 17.917 -9.537 1.00 94.12 132 GLY A C 1
ATOM 970 O O . GLY A 1 132 ? -19.994 18.250 -8.356 1.00 94.12 132 GLY A O 1
ATOM 971 N N . PHE A 1 133 ? -19.011 17.379 -10.177 1.00 93.56 133 PHE A N 1
ATOM 972 C CA . PHE A 1 133 ? -17.703 17.152 -9.558 1.00 93.56 133 PHE A CA 1
ATOM 973 C C . PHE A 1 133 ? -16.689 18.224 -9.971 1.00 93.56 133 PHE A C 1
ATOM 975 O O . PHE A 1 133 ? -16.642 18.649 -11.126 1.00 93.56 133 PHE A O 1
ATOM 982 N N . LYS A 1 134 ? -15.841 18.629 -9.019 1.00 88.88 134 LYS A N 1
ATOM 983 C CA . LYS A 1 134 ? -14.751 19.591 -9.215 1.00 88.88 134 LYS A CA 1
ATOM 984 C C . LYS A 1 134 ? -13.425 18.955 -8.806 1.00 88.88 134 LYS A C 1
ATOM 986 O O . LYS A 1 134 ? -13.362 18.279 -7.783 1.00 88.88 134 LYS A O 1
ATOM 991 N N . ILE A 1 135 ? -12.375 19.216 -9.580 1.00 88.62 135 ILE A N 1
ATOM 992 C CA . ILE A 1 135 ? -10.997 18.856 -9.235 1.00 88.62 135 ILE A CA 1
ATOM 993 C C . ILE A 1 135 ? -10.283 20.086 -8.687 1.00 88.62 135 ILE A C 1
ATOM 995 O O . ILE A 1 135 ? -10.333 21.167 -9.274 1.00 88.62 135 ILE A O 1
ATOM 999 N N . GLU A 1 136 ? -9.592 19.901 -7.567 1.00 86.88 136 GLU A N 1
ATOM 1000 C CA . GLU A 1 136 ? -8.708 20.899 -6.979 1.00 86.88 136 GLU A CA 1
ATOM 1001 C C . GLU A 1 136 ? -7.355 20.258 -6.681 1.00 86.88 136 GLU A C 1
ATOM 1003 O O . GLU A 1 136 ? -7.271 19.157 -6.135 1.00 86.88 136 GLU A O 1
ATOM 1008 N N . HIS A 1 137 ? -6.278 20.950 -7.049 1.00 86.75 137 HIS A N 1
ATOM 1009 C CA . HIS A 1 137 ? -4.933 20.508 -6.709 1.00 86.75 137 HIS A CA 1
ATOM 1010 C C . HIS A 1 137 ? -4.594 20.952 -5.284 1.00 86.75 137 HIS A C 1
ATOM 1012 O O . HIS A 1 137 ? -4.498 22.147 -5.014 1.00 86.75 137 HIS A O 1
ATOM 1018 N N . VAL A 1 138 ? -4.408 19.984 -4.383 1.00 87.94 138 VAL A N 1
ATOM 1019 C CA . VAL A 1 138 ? -4.125 20.237 -2.960 1.00 87.94 138 VAL A CA 1
ATOM 1020 C C . VAL A 1 138 ? -2.626 20.220 -2.654 1.00 87.94 138 VAL A C 1
ATOM 1022 O O . VAL A 1 138 ? -2.104 21.152 -2.047 1.00 87.94 138 VAL A O 1
ATOM 1025 N N . LEU A 1 139 ? -1.925 19.161 -3.063 1.00 86.62 139 LEU A N 1
ATOM 1026 C CA . LEU A 1 139 ? -0.513 18.946 -2.746 1.00 86.62 139 LEU A CA 1
ATOM 1027 C C . LEU A 1 139 ? 0.199 18.258 -3.915 1.00 86.62 139 LEU A C 1
ATOM 1029 O O . LEU A 1 139 ? -0.389 17.437 -4.618 1.00 86.62 139 LEU A O 1
ATOM 1033 N N . LYS A 1 140 ? 1.472 18.601 -4.138 1.00 84.69 140 LYS A N 1
ATOM 1034 C CA . LYS A 1 140 ? 2.339 17.977 -5.146 1.00 84.69 140 LYS A CA 1
ATOM 1035 C C . LYS A 1 140 ? 3.536 17.326 -4.455 1.00 84.69 140 LYS A C 1
ATOM 1037 O O . LYS A 1 140 ? 4.208 17.980 -3.659 1.00 84.69 140 LYS A O 1
ATOM 1042 N N . ALA A 1 141 ? 3.814 16.071 -4.798 1.00 80.06 141 ALA A N 1
ATOM 1043 C CA . ALA A 1 141 ? 5.059 15.406 -4.427 1.00 80.06 141 ALA A CA 1
ATOM 1044 C C . ALA A 1 141 ? 6.264 16.161 -5.022 1.00 80.06 141 ALA A C 1
ATOM 1046 O O . ALA A 1 141 ? 6.170 16.764 -6.095 1.00 80.06 141 ALA A O 1
ATOM 1047 N N . ASN A 1 142 ? 7.401 16.164 -4.333 1.00 72.25 142 ASN A N 1
ATOM 1048 C CA . ASN A 1 142 ? 8.620 16.835 -4.789 1.00 72.25 142 ASN A CA 1
ATOM 1049 C C . ASN A 1 142 ? 9.846 15.936 -4.562 1.00 72.25 142 ASN A C 1
ATOM 1051 O O . ASN A 1 142 ? 9.734 14.863 -3.996 1.00 72.25 142 ASN A O 1
ATOM 1055 N N . GLY A 1 143 ? 11.050 16.348 -4.966 1.00 60.75 143 GLY A N 1
ATOM 1056 C CA . GLY A 1 143 ? 12.247 15.505 -4.789 1.00 60.75 143 GLY A CA 1
ATOM 1057 C C . GLY A 1 143 ? 12.558 15.083 -3.336 1.00 60.75 143 GLY A C 1
ATOM 1058 O O . GLY A 1 143 ? 13.373 14.187 -3.140 1.00 60.75 143 GLY A O 1
ATOM 1059 N N . LYS A 1 144 ? 11.935 15.711 -2.325 1.00 56.25 144 LYS A N 1
ATOM 1060 C CA . LYS A 1 144 ? 12.027 15.355 -0.896 1.00 56.25 144 LYS A CA 1
ATOM 1061 C C . LYS A 1 144 ? 10.875 14.460 -0.413 1.00 56.25 144 LYS A C 1
ATOM 1063 O O . LYS A 1 144 ? 11.052 13.770 0.584 1.00 56.25 144 LYS A O 1
ATOM 1068 N N . THR A 1 145 ? 9.725 14.473 -1.089 1.00 60.12 145 THR A N 1
ATOM 1069 C CA . THR A 1 145 ? 8.548 13.634 -0.808 1.00 60.12 145 THR A CA 1
ATOM 1070 C C . THR A 1 145 ? 8.268 12.753 -2.022 1.00 60.12 145 THR A C 1
ATOM 1072 O O . THR A 1 145 ? 7.813 13.232 -3.057 1.00 60.12 145 THR A O 1
ATOM 1075 N N . ALA A 1 146 ? 8.611 11.468 -1.931 1.00 64.25 146 ALA A N 1
ATOM 1076 C CA . ALA A 1 146 ? 8.487 10.541 -3.053 1.00 64.25 146 ALA A CA 1
ATOM 1077 C C . ALA A 1 146 ? 7.020 10.099 -3.265 1.00 64.25 146 ALA A C 1
ATOM 1079 O O . ALA A 1 146 ? 6.087 10.750 -2.801 1.00 64.25 146 ALA A O 1
ATOM 1080 N N . SER A 1 147 ? 6.799 9.046 -4.056 1.00 80.88 147 SER A N 1
ATOM 1081 C CA . SER A 1 147 ? 5.458 8.535 -4.362 1.00 80.88 147 SER A CA 1
ATOM 1082 C C . SER A 1 147 ? 4.717 8.149 -3.074 1.00 80.88 147 SER A C 1
ATOM 1084 O O . SER A 1 147 ? 5.184 7.280 -2.327 1.00 80.88 147 SER A O 1
ATOM 1086 N N . TRP A 1 148 ? 3.589 8.823 -2.820 1.00 89.44 148 TRP A N 1
ATOM 1087 C CA . TRP A 1 148 ? 2.624 8.440 -1.794 1.00 89.44 148 TRP A CA 1
ATOM 1088 C C . TRP A 1 148 ? 1.676 7.400 -2.370 1.00 89.44 148 TRP A C 1
ATOM 1090 O O . TRP A 1 148 ? 1.064 7.627 -3.412 1.00 89.44 148 TRP A O 1
ATOM 1100 N N . ILE A 1 149 ? 1.554 6.280 -1.674 1.00 90.19 149 ILE A N 1
ATOM 1101 C CA . ILE A 1 149 ? 0.789 5.115 -2.128 1.00 90.19 149 ILE A CA 1
ATOM 1102 C C . ILE A 1 149 ? -0.424 4.837 -1.241 1.00 90.19 149 ILE A C 1
ATOM 1104 O O . ILE A 1 149 ? -1.396 4.239 -1.691 1.00 90.19 149 ILE A O 1
ATOM 1108 N N . CYS A 1 150 ? -0.416 5.300 0.011 1.00 93.19 150 CYS A N 1
ATOM 1109 C CA . CYS A 1 150 ? -1.559 5.178 0.909 1.00 93.19 150 CYS A CA 1
ATOM 1110 C C . CYS A 1 150 ? -1.847 6.498 1.626 1.00 93.19 150 CYS A C 1
ATOM 1112 O O . CYS A 1 150 ? -0.952 7.310 1.887 1.00 93.19 150 CYS A O 1
ATOM 1114 N N . LEU A 1 151 ? -3.123 6.707 1.943 1.00 95.50 151 LEU A N 1
ATOM 1115 C CA . LEU A 1 151 ? -3.614 7.883 2.645 1.00 95.50 151 LEU A CA 1
ATOM 1116 C C . LEU A 1 151 ? -4.696 7.478 3.645 1.00 95.50 151 LEU A C 1
ATOM 1118 O O . LEU A 1 151 ? -5.528 6.623 3.362 1.00 95.50 151 LEU A O 1
ATOM 1122 N N . THR A 1 152 ? -4.710 8.126 4.807 1.00 96.62 152 THR A N 1
ATOM 1123 C CA . THR A 1 152 ? -5.821 8.027 5.759 1.00 96.62 152 THR A CA 1
ATOM 1124 C C . THR A 1 152 ? -6.108 9.378 6.405 1.00 96.62 152 THR A C 1
ATOM 1126 O O . THR A 1 152 ? -5.308 10.310 6.304 1.00 96.62 152 THR A O 1
ATOM 1129 N N . LYS A 1 153 ? -7.261 9.497 7.066 1.00 96.06 153 LYS A N 1
ATOM 1130 C CA . LYS A 1 153 ? -7.631 10.675 7.859 1.00 96.06 153 LYS A CA 1
ATOM 1131 C C . LYS A 1 153 ? -7.447 10.372 9.334 1.00 96.06 153 LYS A C 1
ATOM 1133 O O . LYS A 1 153 ? -7.946 9.357 9.810 1.00 96.06 153 LYS A O 1
ATOM 1138 N N . ASP A 1 154 ? -6.793 11.272 10.053 1.00 96.00 154 ASP A N 1
ATOM 1139 C CA . ASP A 1 154 ? -6.753 11.205 11.509 1.00 96.00 154 ASP A CA 1
ATOM 1140 C C . ASP A 1 154 ? -8.047 11.745 12.153 1.00 96.00 154 ASP A C 1
ATOM 1142 O O . ASP A 1 154 ? -8.878 12.356 11.469 1.00 96.00 154 ASP A O 1
ATOM 1146 N N . PRO A 1 155 ? -8.240 11.563 13.474 1.00 94.69 155 PRO A N 1
ATOM 1147 C CA . PRO A 1 155 ? -9.457 11.999 14.166 1.00 94.69 155 PRO A CA 1
ATOM 1148 C C . PRO A 1 155 ? -9.700 13.514 14.150 1.00 94.69 155 PRO A C 1
ATOM 1150 O O . PRO A 1 155 ? -10.806 13.959 14.450 1.00 94.69 155 PRO A O 1
ATOM 1153 N N . LYS A 1 156 ? -8.684 14.317 13.808 1.00 95.25 156 LYS A N 1
ATOM 1154 C CA . LYS A 1 156 ? -8.777 15.779 13.678 1.00 95.25 156 LYS A CA 1
ATOM 1155 C C . LYS A 1 156 ? -9.032 16.210 12.229 1.00 95.25 156 LYS A C 1
ATOM 1157 O O . LYS A 1 156 ? -9.074 17.406 11.952 1.00 95.25 156 LYS A O 1
ATOM 1162 N N . GLY A 1 157 ? -9.200 15.258 11.308 1.00 94.69 157 GLY A N 1
ATOM 1163 C CA . GLY A 1 157 ? -9.437 15.506 9.888 1.00 94.69 157 GLY A CA 1
ATOM 1164 C C . GLY A 1 157 ? -8.177 15.841 9.087 1.00 94.69 157 GLY A C 1
ATOM 1165 O O . GLY A 1 157 ? -8.295 16.242 7.930 1.00 94.69 157 GLY A O 1
ATOM 1166 N N . ARG A 1 158 ? -6.978 15.682 9.664 1.00 96.88 158 ARG A N 1
ATOM 1167 C CA . ARG A 1 158 ? -5.709 15.842 8.936 1.00 96.88 158 ARG A CA 1
ATOM 1168 C C . ARG A 1 158 ? -5.430 14.579 8.125 1.00 96.88 158 ARG A C 1
ATOM 1170 O O . ARG A 1 158 ? -5.867 13.489 8.490 1.00 96.88 158 ARG A O 1
ATOM 1177 N N . LEU A 1 159 ? -4.690 14.719 7.033 1.00 96.62 159 LEU A N 1
ATOM 1178 C CA . LEU A 1 159 ? -4.313 13.598 6.175 1.00 96.62 159 LEU A CA 1
ATOM 1179 C C . LEU A 1 159 ? -2.971 13.029 6.620 1.00 96.62 159 LEU A C 1
ATOM 1181 O O . LEU A 1 159 ? -2.042 13.790 6.868 1.00 96.62 159 LEU A O 1
ATOM 1185 N N . LEU A 1 160 ? -2.855 11.709 6.690 1.00 96.88 160 LEU A N 1
ATOM 1186 C CA . LEU A 1 160 ? -1.577 11.007 6.775 1.00 96.88 160 LEU A CA 1
ATOM 1187 C C . LEU A 1 160 ? -1.285 10.394 5.411 1.00 96.88 160 LEU A C 1
ATOM 1189 O O . LEU A 1 160 ? -2.177 9.809 4.803 1.00 96.88 160 LEU A O 1
ATOM 1193 N N . LEU A 1 161 ? -0.044 10.528 4.960 1.00 95.75 161 LEU A N 1
ATOM 1194 C CA . LEU A 1 161 ? 0.463 10.062 3.676 1.00 95.75 161 LEU A CA 1
ATOM 1195 C C . LEU A 1 161 ? 1.615 9.087 3.917 1.00 95.75 161 LEU A C 1
ATOM 1197 O O . LEU A 1 161 ? 2.593 9.443 4.579 1.00 95.75 161 LEU A O 1
ATOM 1201 N N . GLY A 1 162 ? 1.498 7.876 3.378 1.00 93.56 162 GLY A N 1
ATOM 1202 C CA . GLY A 1 162 ? 2.533 6.845 3.414 1.00 93.56 162 GLY A CA 1
ATOM 1203 C C . GLY A 1 162 ? 3.117 6.588 2.027 1.00 93.56 162 GLY A C 1
ATOM 1204 O O . GLY A 1 162 ? 2.451 6.788 1.010 1.00 93.56 162 GLY A O 1
ATOM 1205 N N . GLY A 1 163 ? 4.377 6.162 1.985 1.00 89.69 163 GLY A N 1
ATOM 1206 C CA . GLY A 1 163 ? 5.131 5.906 0.758 1.00 89.69 163 GLY A CA 1
ATOM 1207 C C . GLY A 1 163 ? 6.054 4.695 0.904 1.00 89.69 163 GLY A C 1
ATOM 1208 O O . GLY A 1 163 ? 6.295 4.232 2.015 1.00 89.69 163 GLY A O 1
ATOM 1209 N N . GLN A 1 164 ? 6.613 4.211 -0.207 1.00 85.69 164 GLN A N 1
ATOM 1210 C CA . GLN A 1 164 ? 7.574 3.093 -0.247 1.00 85.69 164 GLN A CA 1
ATOM 1211 C C . GLN A 1 164 ? 9.034 3.549 -0.090 1.00 85.69 164 GLN A C 1
ATOM 1213 O O . GLN A 1 164 ? 9.317 4.746 -0.062 1.00 85.69 164 GLN A O 1
ATOM 1218 N N . ARG A 1 165 ? 9.983 2.599 -0.093 1.00 84.56 165 ARG A N 1
ATOM 1219 C CA . ARG A 1 165 ? 11.439 2.839 -0.155 1.00 84.56 165 ARG A CA 1
ATOM 1220 C C . ARG A 1 165 ? 11.968 3.627 1.044 1.00 84.56 165 ARG A C 1
ATOM 1222 O O . ARG A 1 165 ? 12.627 4.654 0.895 1.00 84.56 165 ARG A O 1
ATOM 1229 N N . GLY A 1 166 ? 11.635 3.158 2.239 1.00 88.25 166 GLY A N 1
ATOM 1230 C CA . GLY A 1 166 ? 12.040 3.769 3.506 1.00 88.25 166 GLY A CA 1
ATOM 1231 C C . GLY A 1 166 ? 11.405 5.129 3.821 1.00 88.25 166 GLY A C 1
ATOM 1232 O O . GLY A 1 166 ? 11.856 5.795 4.751 1.00 88.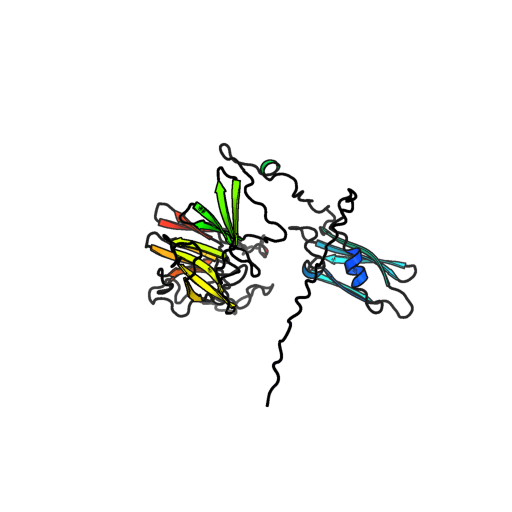25 166 GLY A O 1
ATOM 1233 N N . GLN A 1 167 ? 10.379 5.564 3.082 1.00 89.81 167 GLN A N 1
ATOM 1234 C CA . GLN A 1 167 ? 9.692 6.826 3.362 1.00 89.81 167 GLN A CA 1
ATOM 1235 C C . GLN A 1 167 ? 8.965 6.802 4.710 1.00 89.81 167 GLN A C 1
ATOM 1237 O O . GLN A 1 167 ? 8.325 5.813 5.072 1.00 89.81 167 GLN A O 1
ATOM 1242 N N . ALA A 1 168 ? 9.055 7.923 5.425 1.00 92.50 168 ALA A N 1
ATOM 1243 C CA . ALA A 1 168 ? 8.308 8.177 6.649 1.00 92.50 168 ALA A CA 1
ATOM 1244 C C . ALA A 1 168 ? 6.889 8.677 6.346 1.00 92.50 168 ALA A C 1
ATOM 1246 O O . ALA A 1 168 ? 6.612 9.193 5.261 1.00 92.50 168 ALA A O 1
ATOM 1247 N N . ILE A 1 169 ? 6.009 8.577 7.341 1.00 95.25 169 ILE A N 1
ATOM 1248 C CA . ILE A 1 169 ? 4.639 9.082 7.247 1.00 95.25 169 ILE A CA 1
ATOM 1249 C C . ILE A 1 169 ? 4.646 10.611 7.351 1.00 95.25 169 ILE A C 1
ATOM 1251 O O . ILE A 1 169 ? 5.226 11.188 8.276 1.00 95.25 169 ILE A O 1
ATOM 1255 N N . VAL A 1 170 ? 3.965 11.273 6.418 1.00 94.56 170 VAL A N 1
ATOM 1256 C CA . VAL A 1 170 ? 3.784 12.729 6.406 1.00 94.56 170 VAL A CA 1
ATOM 1257 C C . VAL A 1 170 ? 2.351 13.061 6.796 1.00 94.56 170 VAL A C 1
ATOM 1259 O O . VAL A 1 170 ? 1.408 12.530 6.219 1.00 94.56 170 VAL A O 1
ATOM 1262 N N . ARG A 1 171 ? 2.173 13.961 7.761 1.00 96.31 171 ARG A N 1
ATOM 1263 C CA . ARG A 1 171 ? 0.878 14.517 8.143 1.00 96.31 171 ARG A CA 1
ATOM 1264 C C . ARG A 1 171 ? 0.679 15.888 7.506 1.00 96.31 171 ARG A C 1
ATOM 1266 O O . ARG A 1 171 ? 1.552 16.749 7.572 1.00 96.31 171 ARG A O 1
ATOM 1273 N N . VAL A 1 172 ? -0.497 16.090 6.927 1.00 95.94 172 VAL A N 1
ATOM 1274 C CA . VAL A 1 172 ? -0.891 17.292 6.196 1.00 95.94 172 VAL A CA 1
ATOM 1275 C C . VAL A 1 172 ? -2.172 17.855 6.801 1.00 95.94 172 VAL A C 1
ATOM 1277 O O . VAL A 1 172 ? -3.194 17.172 6.881 1.00 95.94 172 VAL A O 1
ATOM 1280 N N . THR A 1 173 ? -2.129 19.122 7.204 1.00 97.44 173 THR A N 1
ATOM 1281 C CA . THR A 1 173 ? -3.304 19.864 7.672 1.00 97.44 173 THR A CA 1
ATOM 1282 C C . THR A 1 173 ? -3.841 20.723 6.540 1.00 97.44 173 THR A C 1
ATOM 1284 O O . THR A 1 173 ? -3.088 21.491 5.933 1.00 97.44 173 THR A O 1
ATOM 1287 N N . LEU A 1 174 ? -5.146 20.615 6.297 1.00 95.75 174 LEU A N 1
ATOM 1288 C CA . LEU A 1 174 ? -5.853 21.409 5.301 1.00 95.75 174 LEU A CA 1
ATOM 1289 C C . LEU A 1 174 ? -6.722 22.480 5.967 1.00 95.75 174 LEU A C 1
ATOM 1291 O O . LEU A 1 174 ? -7.374 22.207 6.971 1.00 95.75 174 LEU A O 1
ATOM 1295 N N . ASP A 1 175 ? -6.766 23.666 5.367 1.00 94.75 175 ASP A N 1
ATOM 1296 C CA . ASP A 1 175 ? -7.735 24.725 5.662 1.00 94.75 175 ASP A CA 1
ATOM 1297 C C . ASP A 1 175 ? -8.286 25.274 4.341 1.00 94.75 175 ASP A C 1
ATOM 1299 O O . ASP A 1 175 ? -7.525 25.620 3.434 1.00 94.75 175 ASP A O 1
ATOM 1303 N N . GLY A 1 176 ? -9.612 25.279 4.187 1.00 89.94 176 GLY A N 1
ATOM 1304 C CA . GLY A 1 176 ? -10.271 25.705 2.947 1.00 89.94 176 GLY A CA 1
ATOM 1305 C C . GLY A 1 176 ? -9.749 25.010 1.678 1.00 89.94 176 GLY A C 1
ATOM 1306 O O . GLY A 1 176 ? -9.602 25.663 0.647 1.00 89.94 176 GLY A O 1
ATOM 1307 N N . GLY A 1 177 ? -9.401 23.718 1.762 1.00 86.94 177 GLY A N 1
ATOM 1308 C CA . GLY A 1 177 ? -8.853 22.936 0.642 1.00 86.94 177 GLY A CA 1
ATOM 1309 C C . GLY A 1 177 ? -7.364 23.165 0.350 1.00 86.94 177 GLY A C 1
ATOM 1310 O O . GLY A 1 177 ? -6.827 22.576 -0.585 1.00 86.94 177 GLY A O 1
ATOM 1311 N N . LYS A 1 178 ? -6.668 23.987 1.146 1.00 91.56 178 LYS A N 1
ATOM 1312 C CA . LYS A 1 178 ? -5.243 24.301 0.969 1.00 91.56 178 LYS A CA 1
ATOM 1313 C C . LYS A 1 178 ? -4.401 23.723 2.092 1.00 91.56 178 LYS A C 1
ATOM 1315 O O . LYS A 1 178 ? -4.822 23.704 3.244 1.00 91.56 178 LYS A O 1
ATOM 1320 N N . VAL A 1 179 ? -3.180 23.313 1.767 1.00 93.94 179 VAL A N 1
ATOM 1321 C CA . VAL A 1 179 ? -2.201 22.872 2.765 1.00 93.94 179 VAL A CA 1
ATOM 1322 C C . VAL A 1 179 ? -1.737 24.065 3.599 1.00 93.94 179 VAL A C 1
ATOM 1324 O O . VAL A 1 179 ? -1.175 25.018 3.063 1.00 93.94 179 VAL A O 1
ATOM 1327 N N . VAL A 1 180 ? -1.949 23.996 4.914 1.00 96.81 180 VAL A N 1
ATOM 1328 C CA . VAL A 1 180 ? -1.474 25.008 5.879 1.00 96.81 180 VAL A CA 1
ATOM 1329 C C . VAL A 1 180 ? -0.351 24.500 6.775 1.00 96.81 180 VAL A C 1
ATOM 1331 O O . VAL A 1 180 ? 0.353 25.295 7.395 1.00 96.81 180 VAL A O 1
ATOM 1334 N N . LYS A 1 181 ? -0.164 23.179 6.852 1.00 95.81 181 LYS A N 1
ATOM 1335 C CA . LYS A 1 181 ? 0.935 22.561 7.594 1.00 95.81 181 LYS A CA 1
ATOM 1336 C C . LYS A 1 181 ? 1.281 21.201 7.002 1.00 95.81 181 LYS A C 1
ATOM 1338 O O . LYS A 1 181 ? 0.381 20.430 6.680 1.00 95.81 181 LYS A O 1
ATOM 1343 N N . GLU A 1 182 ? 2.572 20.913 6.933 1.00 93.88 182 GLU A N 1
ATOM 1344 C CA . GLU A 1 182 ? 3.127 19.607 6.589 1.00 93.88 182 GLU A CA 1
ATOM 1345 C C . GLU A 1 182 ? 4.153 19.221 7.658 1.00 93.88 182 GLU A C 1
ATOM 1347 O O . GLU A 1 182 ? 4.964 20.051 8.078 1.00 93.88 182 GLU A O 1
ATOM 1352 N N . GLU A 1 183 ? 4.092 17.986 8.146 1.00 93.81 183 GLU A N 1
ATOM 1353 C CA . GLU A 1 183 ? 4.985 17.497 9.193 1.00 93.81 183 GLU A CA 1
ATOM 1354 C C . GLU A 1 183 ? 5.297 16.007 9.028 1.00 93.81 183 GLU A C 1
ATOM 1356 O O . GLU A 1 183 ? 4.407 15.185 8.835 1.00 93.81 183 GLU A O 1
ATOM 1361 N N . THR A 1 184 ? 6.574 15.640 9.123 1.00 93.75 184 THR A N 1
ATOM 1362 C CA . THR A 1 184 ? 6.994 14.234 9.114 1.00 93.75 184 THR A CA 1
ATOM 1363 C C . THR A 1 184 ? 6.851 13.644 10.512 1.00 93.75 184 THR A C 1
ATOM 1365 O O . THR A 1 184 ? 7.515 14.094 11.453 1.00 93.75 184 THR A O 1
ATOM 1368 N N . LEU A 1 185 ? 6.014 12.618 10.650 1.00 95.62 185 LEU A N 1
ATOM 1369 C CA . LEU A 1 185 ? 5.818 11.923 11.916 1.00 95.62 185 LEU A CA 1
ATOM 1370 C C . LEU A 1 185 ? 7.040 11.058 12.239 1.00 95.62 185 LEU A C 1
ATOM 1372 O O . LEU A 1 185 ? 7.585 10.377 11.374 1.00 95.62 185 LEU A O 1
ATOM 1376 N N . GLN A 1 186 ? 7.455 11.055 13.505 1.00 95.50 186 GLN A N 1
ATOM 1377 C CA . GLN A 1 186 ? 8.608 10.282 13.985 1.00 95.50 186 GLN A CA 1
ATOM 1378 C C . GLN A 1 186 ? 8.206 8.865 14.423 1.00 95.50 186 GLN A C 1
ATOM 1380 O O . GLN A 1 186 ? 8.699 8.342 15.422 1.00 95.50 186 GLN A O 1
ATOM 1385 N N . ILE A 1 187 ? 7.294 8.246 13.670 1.00 97.06 187 ILE A N 1
ATOM 1386 C CA . ILE A 1 187 ? 6.861 6.867 13.889 1.00 97.06 187 ILE A CA 1
ATOM 1387 C C . ILE A 1 187 ? 7.949 5.946 13.311 1.00 97.06 187 ILE A C 1
ATOM 1389 O O . ILE A 1 187 ? 8.358 6.136 12.166 1.00 97.06 187 ILE A O 1
ATOM 1393 N N . PRO A 1 188 ? 8.446 4.943 14.057 1.00 96.81 188 PRO A N 1
ATOM 1394 C CA . PRO A 1 188 ? 9.500 4.027 13.618 1.00 96.81 188 PRO A CA 1
ATOM 1395 C C . PRO A 1 188 ? 9.002 2.956 12.627 1.00 96.81 188 PRO A C 1
ATOM 1397 O O . PRO A 1 188 ? 9.436 1.806 12.702 1.00 96.81 188 PRO A O 1
ATOM 1400 N N . VAL A 1 189 ? 8.092 3.334 11.728 1.00 97.25 189 VAL A N 1
ATOM 1401 C CA . VAL A 1 189 ? 7.512 2.502 10.672 1.00 97.25 189 VAL A CA 1
ATOM 1402 C C . VAL A 1 189 ? 7.647 3.262 9.357 1.00 97.25 189 VAL A C 1
ATOM 1404 O O . VAL A 1 189 ? 7.301 4.441 9.276 1.00 97.25 189 VAL A O 1
ATOM 1407 N N . THR A 1 190 ? 8.165 2.592 8.338 1.00 94.81 190 THR A N 1
ATOM 1408 C CA . THR A 1 190 ? 8.328 3.122 6.980 1.00 94.81 190 THR A CA 1
ATOM 1409 C C . THR A 1 190 ? 7.608 2.219 5.982 1.00 94.81 190 THR A C 1
ATOM 1411 O O . THR A 1 190 ? 6.980 1.238 6.376 1.00 94.81 190 THR A O 1
ATOM 1414 N N . GLU A 1 191 ? 7.657 2.540 4.687 1.00 92.38 191 GLU A N 1
ATOM 1415 C CA . GLU A 1 191 ? 7.110 1.667 3.625 1.00 92.38 191 GLU A CA 1
ATOM 1416 C C . GLU A 1 191 ? 5.635 1.305 3.823 1.00 92.38 191 GLU A C 1
ATOM 1418 O O . GLU A 1 191 ? 5.192 0.180 3.572 1.00 92.38 191 GLU A O 1
ATOM 1423 N N . THR A 1 192 ? 4.877 2.265 4.342 1.00 95.31 192 THR A N 1
ATOM 1424 C CA . THR A 1 192 ? 3.496 2.045 4.740 1.00 95.31 192 THR A CA 1
ATOM 1425 C C . THR A 1 192 ? 2.616 1.847 3.509 1.00 95.31 192 THR A C 1
ATOM 1427 O O . THR A 1 192 ? 2.609 2.698 2.620 1.00 95.31 192 THR A O 1
ATOM 1430 N N . MET A 1 193 ? 1.868 0.742 3.478 1.00 95.50 193 MET A N 1
ATOM 1431 C CA . MET A 1 193 ? 0.917 0.398 2.406 1.00 95.50 193 MET A CA 1
ATOM 1432 C C . MET A 1 193 ? -0.541 0.405 2.877 1.00 95.50 193 MET A C 1
ATOM 1434 O O . MET A 1 193 ? -1.454 0.514 2.069 1.00 95.50 193 MET A O 1
ATOM 1438 N N . GLY A 1 194 ? -0.780 0.316 4.186 1.00 97.06 194 GLY A N 1
ATOM 1439 C CA . GLY A 1 194 ? -2.120 0.360 4.766 1.00 97.06 194 GLY A CA 1
ATOM 1440 C C . GLY A 1 194 ? -2.148 1.220 6.011 1.00 97.06 194 GLY A C 1
ATOM 1441 O O . GLY A 1 194 ? -1.252 1.114 6.848 1.00 97.06 194 GLY A O 1
ATOM 1442 N N . MET A 1 195 ? -3.172 2.064 6.141 1.00 98.19 195 MET A N 1
ATOM 1443 C CA . MET A 1 195 ? -3.358 2.923 7.308 1.00 98.19 195 MET A CA 1
ATOM 1444 C C . MET A 1 195 ? -4.830 3.031 7.687 1.00 98.19 195 MET A C 1
ATOM 1446 O O . MET A 1 195 ? -5.664 3.410 6.867 1.00 98.19 195 MET A O 1
ATOM 1450 N N . LEU A 1 196 ? -5.132 2.789 8.958 1.00 98.44 196 LEU A N 1
ATOM 1451 C CA . LEU A 1 196 ? -6.481 2.911 9.497 1.00 98.44 196 LEU A CA 1
ATOM 1452 C C . LEU A 1 196 ? -6.445 3.534 10.885 1.00 98.44 196 LEU A C 1
ATOM 1454 O O . LEU A 1 196 ? -5.738 3.053 11.767 1.00 98.44 196 LEU A O 1
ATOM 1458 N N . PHE A 1 197 ? -7.277 4.547 11.106 1.00 98.25 197 PHE A N 1
ATOM 1459 C CA . PHE A 1 197 ? -7.624 4.966 12.457 1.00 98.25 197 PHE A CA 1
ATOM 1460 C C . PHE A 1 197 ? -8.846 4.205 12.961 1.00 98.25 197 PHE A C 1
ATOM 1462 O O . PHE A 1 197 ? -9.891 4.180 12.311 1.00 98.25 197 PHE A O 1
ATOM 1469 N N . VAL A 1 198 ? -8.726 3.643 14.161 1.00 97.56 198 VAL A N 1
ATOM 1470 C CA . VAL A 1 198 ? -9.865 3.194 14.965 1.00 97.56 198 VAL A CA 1
ATOM 1471 C C . VAL A 1 198 ? -9.854 4.033 16.232 1.00 97.56 198 VAL A C 1
ATOM 1473 O O . VAL A 1 198 ? -8.968 3.887 17.074 1.00 97.56 198 VAL A O 1
ATOM 1476 N N . GLU A 1 199 ? -10.813 4.953 16.336 1.00 91.75 199 GLU A N 1
ATOM 1477 C CA . GLU A 1 199 ? -10.814 5.995 17.370 1.00 91.75 199 GLU A CA 1
ATOM 1478 C C . GLU A 1 199 ? -9.481 6.769 17.356 1.00 91.75 199 GLU A C 1
ATOM 1480 O O . GLU A 1 199 ? -9.123 7.324 16.321 1.00 91.75 199 GLU A O 1
ATOM 1485 N N . ASN A 1 200 ? -8.728 6.805 18.462 1.00 92.25 200 ASN A N 1
ATOM 1486 C CA . ASN A 1 200 ? -7.432 7.492 18.545 1.00 92.25 200 ASN A CA 1
ATOM 1487 C C . ASN A 1 200 ? -6.220 6.551 18.390 1.00 92.25 200 ASN A C 1
ATOM 1489 O O . ASN A 1 200 ? -5.110 6.890 18.802 1.00 92.25 200 ASN A O 1
ATOM 1493 N N . VAL A 1 201 ? -6.429 5.353 17.836 1.00 98.06 201 VAL A N 1
ATOM 1494 C CA . VAL A 1 201 ? -5.380 4.354 17.598 1.00 98.06 201 VAL A CA 1
ATOM 1495 C C . VAL A 1 201 ? -5.126 4.230 16.101 1.00 98.06 201 VAL A C 1
ATOM 1497 O O . VAL A 1 201 ? -6.055 3.988 15.331 1.00 98.06 201 VAL A O 1
ATOM 1500 N N . LEU A 1 202 ? -3.864 4.375 15.702 1.00 98.69 202 LEU A N 1
ATOM 1501 C CA . LEU A 1 202 ? -3.419 4.234 14.320 1.00 98.69 202 LEU A CA 1
ATOM 1502 C C . LEU A 1 202 ? -2.899 2.813 14.085 1.00 98.69 202 LEU A C 1
ATOM 1504 O O . LEU A 1 202 ? -1.977 2.367 14.762 1.00 98.69 202 LEU A O 1
ATOM 1508 N N . TYR A 1 203 ? -3.477 2.116 13.114 1.00 98.88 203 TYR A N 1
ATOM 1509 C CA . TYR A 1 203 ? -2.997 0.832 12.616 1.00 98.88 203 TYR A CA 1
ATOM 1510 C C . TYR A 1 203 ? -2.267 1.031 11.296 1.00 98.88 203 TYR A C 1
ATOM 1512 O O . TYR A 1 203 ? -2.750 1.763 10.431 1.00 98.88 203 TYR A O 1
ATOM 1520 N N . LEU A 1 204 ? -1.119 0.371 11.148 1.00 98.56 204 LEU A N 1
ATOM 1521 C CA . LEU A 1 204 ? -0.257 0.487 9.973 1.00 98.56 204 LEU A CA 1
ATOM 1522 C C . LEU A 1 204 ? 0.139 -0.893 9.462 1.00 98.56 204 LEU A C 1
ATOM 1524 O O . LEU A 1 204 ? 0.560 -1.726 10.255 1.00 98.56 204 LEU A O 1
ATOM 1528 N N . ASN A 1 205 ? 0.112 -1.093 8.152 1.00 98.50 205 ASN A N 1
ATOM 1529 C CA . ASN A 1 205 ? 0.925 -2.115 7.499 1.00 98.50 205 ASN A CA 1
ATOM 1530 C C . ASN A 1 205 ? 2.167 -1.422 6.942 1.00 98.50 205 ASN A C 1
ATOM 1532 O O . ASN A 1 205 ? 2.036 -0.482 6.157 1.00 98.50 205 ASN A O 1
ATOM 1536 N N . GLY A 1 206 ? 3.355 -1.834 7.386 1.00 97.50 206 GLY A N 1
ATOM 1537 C CA . GLY A 1 206 ? 4.616 -1.186 7.018 1.00 97.50 206 GLY A CA 1
ATOM 1538 C C . GLY A 1 206 ? 5.851 -1.965 7.463 1.00 97.50 206 GLY A C 1
ATOM 1539 O O . GLY A 1 206 ? 5.741 -3.028 8.070 1.00 97.50 206 GLY A O 1
ATOM 1540 N N . ALA A 1 207 ? 7.031 -1.417 7.186 1.00 97.44 207 ALA A N 1
ATOM 1541 C CA . ALA A 1 207 ? 8.323 -1.947 7.603 1.00 97.44 207 ALA A CA 1
ATOM 1542 C C . ALA A 1 207 ? 8.767 -1.351 8.950 1.00 97.44 207 ALA A C 1
ATOM 1544 O O . ALA A 1 207 ? 8.853 -0.132 9.112 1.00 97.44 207 ALA A O 1
ATOM 1545 N N . GLY A 1 208 ? 9.071 -2.214 9.919 1.00 96.50 208 GLY A N 1
ATOM 1546 C CA . GLY A 1 208 ? 9.658 -1.838 11.203 1.00 96.50 208 GLY A CA 1
ATOM 1547 C C . GLY A 1 208 ? 11.175 -1.652 11.143 1.00 96.50 208 GLY A C 1
ATOM 1548 O O . GLY A 1 208 ? 11.849 -2.039 10.188 1.00 96.50 208 GLY A O 1
ATOM 1549 N N . LYS A 1 209 ? 11.748 -1.105 12.222 1.00 93.50 209 LYS A N 1
ATOM 1550 C CA . LYS A 1 209 ? 13.208 -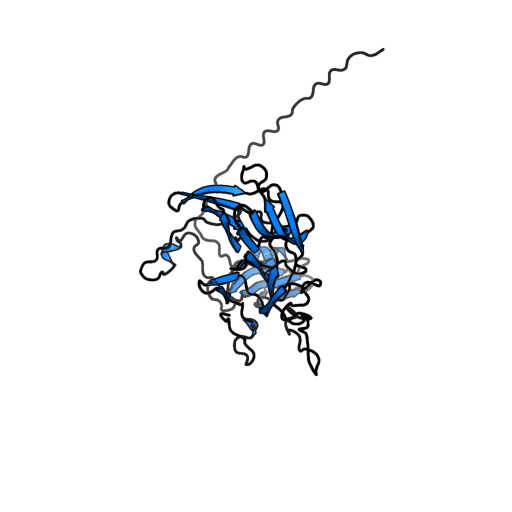0.916 12.374 1.00 93.50 209 LYS A CA 1
ATOM 1551 C C . LYS A 1 209 ? 14.025 -2.212 12.337 1.00 93.50 209 LYS A C 1
ATOM 1553 O O . LYS A 1 209 ? 15.221 -2.162 12.071 1.00 93.50 209 LYS A O 1
ATOM 1558 N N . ASP A 1 210 ? 13.403 -3.344 12.639 1.00 92.88 210 ASP A N 1
ATOM 1559 C CA . ASP A 1 210 ? 14.009 -4.676 12.581 1.00 92.88 210 ASP A CA 1
ATOM 1560 C C . ASP A 1 210 ? 13.973 -5.292 11.169 1.00 92.88 210 ASP A C 1
ATOM 1562 O O . ASP A 1 210 ? 14.419 -6.423 10.981 1.00 92.88 210 ASP A O 1
ATOM 1566 N N . GLY A 1 211 ? 13.468 -4.549 10.177 1.00 90.50 211 GLY A N 1
ATOM 1567 C CA . GLY A 1 211 ? 13.348 -4.979 8.785 1.00 90.50 211 GLY A CA 1
ATOM 1568 C C . GLY A 1 211 ? 12.136 -5.868 8.512 1.00 90.50 211 GLY A C 1
ATOM 1569 O O . GLY A 1 211 ? 11.970 -6.328 7.384 1.00 90.50 211 GLY A O 1
ATOM 1570 N N . LYS A 1 212 ? 11.287 -6.123 9.514 1.00 96.69 212 LYS A N 1
ATOM 1571 C CA . LYS A 1 212 ? 10.075 -6.926 9.343 1.00 96.69 212 LYS A CA 1
ATOM 1572 C C . LYS A 1 212 ? 8.922 -6.080 8.831 1.00 96.69 212 LYS A C 1
ATOM 1574 O O . LYS A 1 212 ? 8.740 -4.945 9.270 1.00 96.69 212 LYS A O 1
ATOM 1579 N N . TYR A 1 213 ? 8.116 -6.662 7.948 1.00 98.06 213 TYR A N 1
ATOM 1580 C CA . TYR A 1 213 ? 6.866 -6.058 7.502 1.00 98.06 213 TYR A CA 1
ATOM 1581 C C . TYR A 1 213 ? 5.717 -6.552 8.379 1.00 98.06 213 TYR A C 1
ATOM 1583 O O . TYR A 1 213 ? 5.470 -7.757 8.445 1.00 98.06 213 TYR A O 1
ATOM 1591 N N . CYS A 1 214 ? 5.037 -5.651 9.083 1.00 98.56 214 CYS A N 1
ATOM 1592 C CA . CYS A 1 214 ? 4.075 -6.019 10.121 1.00 98.56 214 CYS A CA 1
ATOM 1593 C C . CYS A 1 214 ? 2.819 -5.146 10.088 1.00 98.56 214 CYS A C 1
ATOM 1595 O O . CYS A 1 214 ? 2.844 -4.014 9.605 1.00 98.56 214 CYS A O 1
ATOM 1597 N N . LEU A 1 215 ? 1.753 -5.670 10.696 1.00 98.81 215 LEU A N 1
ATOM 1598 C CA . LEU A 1 215 ? 0.677 -4.880 11.275 1.00 98.81 215 LEU A CA 1
ATOM 1599 C C . LEU A 1 215 ? 1.182 -4.260 12.584 1.00 98.81 215 LEU A C 1
ATOM 1601 O O . LEU A 1 215 ? 1.491 -4.978 13.538 1.00 98.81 215 LEU A O 1
ATOM 1605 N N . PHE A 1 216 ? 1.232 -2.937 12.641 1.00 98.81 216 PHE A N 1
ATOM 1606 C CA . PHE A 1 216 ? 1.569 -2.161 13.827 1.00 98.81 216 PHE A CA 1
ATOM 1607 C C . PHE A 1 216 ? 0.337 -1.494 14.421 1.00 98.81 216 PHE A C 1
ATOM 1609 O O . PHE A 1 216 ? -0.609 -1.148 13.712 1.00 98.81 216 PHE A O 1
ATOM 1616 N N . ARG A 1 217 ? 0.402 -1.253 15.728 1.00 98.81 217 ARG A N 1
ATOM 1617 C CA . ARG A 1 217 ? -0.516 -0.406 16.478 1.00 98.81 217 ARG A CA 1
ATOM 1618 C C . ARG A 1 217 ? 0.260 0.741 17.104 1.00 98.81 217 ARG A C 1
ATOM 1620 O O . ARG A 1 217 ? 1.193 0.507 17.866 1.00 98.81 217 ARG A O 1
ATOM 1627 N N . CYS A 1 218 ? -0.157 1.962 16.807 1.00 98.62 218 CYS A N 1
ATOM 1628 C CA . CYS A 1 218 ? 0.461 3.190 17.278 1.00 98.62 218 CYS A CA 1
ATOM 1629 C C . CYS A 1 218 ? -0.541 3.978 18.132 1.00 98.62 218 CYS A C 1
ATOM 1631 O O . CYS A 1 218 ? -1.640 4.309 17.674 1.00 98.62 218 CYS A O 1
ATOM 1633 N N . LYS A 1 219 ? -0.173 4.281 19.377 1.00 98.25 219 LYS A N 1
ATOM 1634 C CA . LYS A 1 219 ? -0.979 5.070 20.316 1.00 98.25 219 LYS A CA 1
ATOM 1635 C C . LYS A 1 219 ? -0.247 6.349 20.676 1.00 98.25 219 LYS A C 1
ATOM 1637 O O . LYS A 1 219 ? 0.966 6.354 20.856 1.00 98.25 219 LYS A O 1
ATOM 1642 N N . ASP A 1 220 ? -1.004 7.426 20.813 1.00 96.81 220 ASP A N 1
ATOM 1643 C CA . ASP A 1 220 ? -0.509 8.672 21.385 1.00 96.81 220 ASP A CA 1
ATOM 1644 C C . ASP A 1 220 ? -0.739 8.659 22.899 1.00 96.81 220 ASP A C 1
ATOM 1646 O O . ASP A 1 220 ? -1.861 8.854 23.370 1.00 96.81 220 ASP A O 1
ATOM 1650 N N . THR A 1 221 ? 0.315 8.380 23.665 1.00 96.88 221 THR A N 1
ATOM 1651 C CA . THR A 1 221 ? 0.233 8.323 25.134 1.00 96.88 221 THR A CA 1
ATOM 1652 C C . THR A 1 221 ? 0.462 9.683 25.791 1.00 96.88 221 THR A C 1
ATOM 1654 O O . THR A 1 221 ? 0.171 9.854 26.976 1.00 96.88 221 THR A O 1
ATOM 1657 N N . LYS A 1 222 ? 0.953 10.662 25.022 1.00 95.81 222 LYS A N 1
ATOM 1658 C CA . LYS A 1 222 ? 1.290 12.014 25.487 1.00 95.81 222 LYS A CA 1
ATOM 1659 C C . LYS A 1 222 ? 0.212 13.047 25.171 1.00 95.81 222 LYS A C 1
ATOM 1661 O O . LYS A 1 222 ? 0.193 14.099 25.807 1.00 95.81 222 LYS A O 1
ATOM 1666 N N . GLY A 1 223 ? -0.686 12.755 24.233 1.00 95.12 223 GLY A N 1
ATOM 1667 C CA . GLY A 1 223 ? -1.727 13.681 23.785 1.00 95.12 223 GLY A CA 1
ATOM 1668 C C . GLY A 1 223 ? -1.201 14.783 22.859 1.00 95.12 223 GLY A C 1
ATOM 1669 O O . GLY A 1 223 ? -1.834 15.834 22.744 1.00 95.12 223 GLY A O 1
ATOM 1670 N N . ASP A 1 224 ? -0.033 14.580 22.242 1.00 94.62 224 ASP A N 1
ATOM 1671 C CA . ASP A 1 224 ? 0.633 15.531 21.342 1.00 94.62 224 ASP A CA 1
ATOM 1672 C C . ASP A 1 224 ? 0.610 15.083 19.868 1.00 94.62 224 ASP A C 1
ATOM 1674 O O . ASP A 1 224 ? 1.244 15.692 19.002 1.00 94.62 224 ASP A O 1
ATOM 1678 N N . ASP A 1 225 ? -0.164 14.039 19.569 1.00 94.25 225 ASP A N 1
ATOM 1679 C CA . ASP A 1 225 ? -0.281 13.382 18.276 1.00 94.25 225 ASP A CA 1
ATOM 1680 C C . ASP A 1 225 ? 1.060 12.876 17.704 1.00 94.25 225 ASP A C 1
ATOM 1682 O O . ASP A 1 225 ? 1.232 12.854 16.476 1.00 94.25 225 ASP A O 1
ATOM 1686 N N . SER A 1 226 ? 2.023 12.519 18.565 1.00 93.88 226 SER A N 1
ATOM 1687 C CA . SER A 1 226 ? 3.305 11.923 18.155 1.00 93.88 226 SER A CA 1
ATOM 1688 C C . SER A 1 226 ? 3.229 10.416 17.897 1.00 93.88 226 SER A C 1
ATOM 1690 O O . SER A 1 226 ? 4.086 9.891 17.186 1.00 93.88 226 SER A O 1
ATOM 1692 N N . TYR A 1 227 ? 2.194 9.748 18.424 1.00 96.50 227 TYR A N 1
ATOM 1693 C CA . TYR A 1 227 ? 1.996 8.293 18.360 1.00 96.50 227 TYR A CA 1
ATOM 1694 C C . TYR A 1 227 ? 3.217 7.514 18.867 1.00 96.50 227 TYR A C 1
ATOM 1696 O O . TYR A 1 227 ? 3.807 6.700 18.156 1.00 96.50 227 TYR A O 1
ATOM 1704 N N . ASP A 1 228 ? 3.627 7.825 20.093 1.00 96.06 228 ASP A N 1
ATOM 1705 C CA . ASP A 1 228 ? 4.905 7.424 20.667 1.00 96.06 228 ASP A CA 1
ATOM 1706 C C . ASP A 1 228 ? 4.977 5.975 21.175 1.00 96.06 228 ASP A C 1
ATOM 1708 O O . ASP A 1 228 ? 6.079 5.445 21.328 1.00 96.06 228 ASP A O 1
ATOM 1712 N N . ASP A 1 229 ? 3.836 5.323 21.401 1.00 98.06 229 ASP A N 1
ATOM 1713 C CA . ASP A 1 229 ? 3.756 3.898 21.735 1.00 98.06 229 ASP A CA 1
ATOM 1714 C C . ASP A 1 229 ? 3.462 3.086 20.470 1.00 98.06 229 ASP A C 1
ATOM 1716 O O . ASP A 1 229 ? 2.344 3.117 19.950 1.00 98.06 229 ASP A O 1
ATOM 1720 N N . VAL A 1 230 ? 4.478 2.388 19.953 1.00 98.44 230 VAL A N 1
ATOM 1721 C CA . VAL A 1 230 ? 4.406 1.630 18.697 1.00 98.44 230 VAL A CA 1
ATOM 1722 C C . VAL A 1 230 ? 4.714 0.165 18.944 1.00 98.44 230 VAL A C 1
ATOM 1724 O O . VAL A 1 230 ? 5.843 -0.214 19.255 1.00 98.44 230 VAL A O 1
ATOM 1727 N N . GLU A 1 231 ? 3.697 -0.664 18.747 1.00 98.56 231 GLU A N 1
ATOM 1728 C CA . GLU A 1 231 ? 3.733 -2.102 18.972 1.00 98.56 231 GLU A CA 1
ATOM 1729 C C . GLU A 1 231 ? 3.556 -2.846 17.646 1.00 98.56 231 GLU A C 1
ATOM 1731 O O . GLU A 1 231 ? 2.624 -2.572 16.890 1.00 98.56 231 GLU A O 1
ATOM 1736 N N . SER A 1 232 ? 4.435 -3.810 17.364 1.00 98.50 232 SER A N 1
ATOM 1737 C CA . SER A 1 232 ? 4.225 -4.775 16.279 1.00 98.50 232 SER A CA 1
ATOM 1738 C C . SER A 1 232 ? 3.252 -5.851 16.754 1.00 98.50 232 SER A C 1
ATOM 1740 O O . SER A 1 232 ? 3.550 -6.565 17.711 1.00 98.50 232 SER A O 1
ATOM 1742 N N . LEU A 1 233 ? 2.096 -5.964 16.103 1.00 98.62 233 LEU A N 1
ATOM 1743 C CA . LEU A 1 233 ? 1.059 -6.932 16.462 1.00 98.62 233 LEU A CA 1
ATOM 1744 C C . LEU A 1 233 ? 1.225 -8.261 15.723 1.00 98.62 233 LEU A C 1
ATOM 1746 O O . LEU A 1 233 ? 1.013 -9.328 16.300 1.00 98.62 233 LEU A O 1
ATOM 1750 N N . ARG A 1 234 ? 1.576 -8.205 14.434 1.00 97.88 234 ARG A N 1
ATOM 1751 C CA . ARG A 1 234 ? 1.675 -9.387 13.570 1.00 97.88 234 ARG A CA 1
ATOM 1752 C C . ARG A 1 234 ? 2.642 -9.148 12.424 1.00 97.88 234 ARG A C 1
ATOM 1754 O O . ARG A 1 234 ? 2.494 -8.178 11.695 1.00 97.88 234 ARG A O 1
ATOM 1761 N N . GLU A 1 235 ? 3.576 -10.070 12.228 1.00 98.19 235 GLU A N 1
ATOM 1762 C CA . GLU A 1 235 ? 4.434 -10.096 11.042 1.00 98.19 235 GLU A CA 1
ATOM 1763 C C . GLU A 1 235 ? 3.671 -10.675 9.842 1.00 98.19 235 GLU A C 1
ATOM 1765 O O . GLU A 1 235 ? 3.094 -11.761 9.927 1.00 98.19 235 GLU A O 1
ATOM 1770 N N . TRP A 1 236 ? 3.715 -9.967 8.715 1.00 97.88 236 TRP A N 1
ATOM 1771 C CA . TRP A 1 236 ? 3.276 -10.445 7.408 1.00 97.88 236 TRP A CA 1
ATOM 1772 C C . TRP A 1 236 ? 4.510 -10.917 6.642 1.00 97.88 236 TRP A C 1
ATOM 1774 O O . TRP A 1 236 ? 5.204 -10.131 5.995 1.00 97.88 236 TRP A O 1
ATOM 1784 N N . ARG A 1 237 ? 4.842 -12.206 6.747 1.00 97.00 237 ARG A N 1
ATOM 1785 C CA . ARG A 1 237 ? 6.012 -12.765 6.050 1.00 97.00 237 ARG A CA 1
ATOM 1786 C C . ARG A 1 237 ? 5.780 -12.678 4.542 1.00 97.00 237 ARG A C 1
ATOM 1788 O O . ARG A 1 237 ? 4.722 -13.064 4.065 1.00 97.00 237 ARG A O 1
ATOM 1795 N N . GLY A 1 238 ? 6.735 -12.110 3.805 1.00 94.88 238 GLY A N 1
ATOM 1796 C CA . GLY A 1 238 ? 6.531 -11.767 2.389 1.00 94.88 238 GLY A CA 1
ATOM 1797 C C . GLY A 1 238 ? 5.610 -10.558 2.154 1.00 94.88 238 GLY A C 1
ATOM 1798 O O . GLY A 1 238 ? 5.242 -10.294 1.019 1.00 94.88 238 GLY A O 1
ATOM 1799 N N . GLY A 1 239 ? 5.256 -9.814 3.208 1.00 94.69 239 GLY A N 1
ATOM 1800 C CA . GLY A 1 239 ? 4.303 -8.700 3.187 1.00 94.69 239 GLY A CA 1
ATOM 1801 C C . GLY A 1 239 ? 4.805 -7.380 2.610 1.00 94.69 239 GLY A C 1
ATOM 1802 O O . GLY A 1 239 ? 4.014 -6.452 2.509 1.00 94.69 239 GLY A O 1
ATOM 1803 N N . ALA A 1 240 ? 6.082 -7.271 2.247 1.00 93.00 240 ALA A N 1
ATOM 1804 C CA . ALA A 1 240 ? 6.643 -6.055 1.663 1.00 93.00 240 ALA A CA 1
ATOM 1805 C C . ALA A 1 240 ? 6.501 -6.033 0.130 1.00 93.00 240 ALA A C 1
ATOM 1807 O O . ALA A 1 240 ? 6.537 -7.075 -0.524 1.00 93.00 240 ALA A O 1
ATOM 1808 N N . GLY A 1 241 ? 6.460 -4.829 -0.446 1.00 89.31 241 GLY A N 1
ATOM 1809 C CA . GLY A 1 241 ? 6.440 -4.618 -1.897 1.00 89.31 241 GLY A CA 1
ATOM 1810 C C . GLY A 1 241 ? 5.045 -4.695 -2.518 1.00 89.31 241 GLY A C 1
ATOM 1811 O O . GLY A 1 241 ? 4.047 -4.738 -1.812 1.00 89.31 241 GLY A O 1
ATOM 1812 N N . GLU A 1 242 ? 4.997 -4.687 -3.852 1.00 86.38 242 GLU A N 1
ATOM 1813 C CA . GLU A 1 242 ? 3.761 -4.504 -4.632 1.00 86.38 242 GLU A CA 1
ATOM 1814 C C . GLU A 1 242 ? 2.692 -5.569 -4.396 1.00 86.38 242 GLU A C 1
ATOM 1816 O O . GLU A 1 242 ? 1.526 -5.276 -4.585 1.00 86.38 242 GLU A O 1
ATOM 1821 N N . HIS A 1 243 ? 3.075 -6.796 -4.030 1.00 93.69 243 HIS A N 1
ATOM 1822 C CA . HIS A 1 243 ? 2.167 -7.927 -3.785 1.00 93.69 243 HIS A CA 1
ATOM 1823 C C . HIS A 1 243 ? 2.066 -8.265 -2.286 1.00 93.69 243 HIS A C 1
ATOM 1825 O O . HIS A 1 243 ? 1.968 -9.432 -1.894 1.00 93.69 243 HIS A O 1
ATOM 1831 N N . GLY A 1 244 ? 2.188 -7.233 -1.451 1.00 95.31 244 GLY A N 1
ATOM 1832 C CA . GLY A 1 244 ? 2.363 -7.320 -0.010 1.00 95.31 244 GLY A CA 1
ATOM 1833 C C . GLY A 1 244 ? 1.066 -7.225 0.794 1.00 95.31 244 GLY A C 1
ATOM 1834 O O . GLY A 1 244 ? -0.031 -7.476 0.302 1.00 95.31 244 GLY A O 1
ATOM 1835 N N . ALA A 1 245 ? 1.199 -6.886 2.077 1.00 97.50 245 ALA A N 1
ATOM 1836 C CA . ALA A 1 245 ? 0.064 -6.567 2.938 1.00 97.50 245 ALA A CA 1
ATOM 1837 C C . ALA A 1 245 ? -0.281 -5.077 2.802 1.00 97.50 245 ALA A C 1
ATOM 1839 O O . ALA A 1 245 ? 0.570 -4.221 3.041 1.00 97.50 245 ALA A O 1
ATOM 1840 N N . HIS A 1 246 ? -1.520 -4.772 2.422 1.00 97.06 246 HIS A N 1
ATOM 1841 C CA . HIS A 1 246 ? -1.944 -3.445 1.967 1.00 97.06 246 HIS A CA 1
ATOM 1842 C C . HIS A 1 246 ? -3.037 -2.853 2.863 1.00 97.06 246 HIS A C 1
ATOM 1844 O O . HIS A 1 246 ? -2.816 -2.715 4.069 1.00 97.06 246 HIS A O 1
ATOM 1850 N N . GLY A 1 247 ? -4.187 -2.484 2.287 1.00 97.25 247 GLY A N 1
ATOM 1851 C CA . GLY A 1 247 ? -5.298 -1.812 2.945 1.00 97.25 247 GLY A CA 1
ATOM 1852 C C . GLY A 1 247 ? -5.756 -2.491 4.233 1.00 97.25 247 GLY A C 1
ATOM 1853 O O . GLY A 1 247 ? -5.721 -3.717 4.379 1.00 97.25 247 GLY A O 1
ATOM 1854 N N . ILE A 1 248 ? -6.175 -1.654 5.182 1.00 98.62 248 ILE A N 1
ATOM 1855 C CA . ILE A 1 248 ? -6.746 -2.057 6.465 1.00 98.62 248 ILE A CA 1
ATOM 1856 C C . ILE A 1 248 ? -8.094 -1.355 6.583 1.00 98.62 248 ILE A C 1
ATOM 1858 O O . ILE A 1 248 ? -8.150 -0.126 6.558 1.00 98.62 248 ILE A O 1
ATOM 1862 N N . VAL A 1 249 ? -9.168 -2.112 6.783 1.00 98.31 249 VAL A N 1
ATOM 1863 C CA . VAL A 1 249 ? -10.489 -1.552 7.091 1.00 98.31 249 VAL A CA 1
ATOM 1864 C C . VAL A 1 249 ? -11.057 -2.134 8.374 1.00 98.31 249 VAL A C 1
ATOM 1866 O O . VAL A 1 249 ? -10.753 -3.262 8.766 1.00 98.31 249 VAL A O 1
ATOM 1869 N N . LEU A 1 250 ? -11.886 -1.342 9.052 1.00 98.19 250 LEU A N 1
ATOM 1870 C CA . LEU A 1 250 ? -12.641 -1.801 10.209 1.00 98.19 250 LEU A CA 1
ATOM 1871 C C . LEU A 1 250 ? -13.943 -2.440 9.727 1.00 98.19 250 LEU A C 1
ATOM 1873 O O . LEU A 1 250 ? -14.757 -1.775 9.087 1.00 98.19 250 LEU A O 1
ATOM 1877 N N . GLY A 1 251 ? -14.154 -3.706 10.070 1.00 98.00 251 GLY A N 1
ATOM 1878 C CA . GLY A 1 251 ? -15.406 -4.389 9.774 1.00 98.00 251 GLY A CA 1
ATOM 1879 C C . GLY A 1 251 ? -16.565 -3.975 10.686 1.00 98.00 251 GLY A C 1
ATOM 1880 O O . GLY A 1 251 ? -16.359 -3.398 11.765 1.00 98.00 251 GLY A O 1
ATOM 1881 N N . PRO A 1 252 ? -17.811 -4.306 10.297 1.00 97.25 252 PRO A N 1
ATOM 1882 C CA . PRO A 1 252 ? -19.004 -4.045 11.109 1.00 97.25 252 PRO A CA 1
ATOM 1883 C C . PRO A 1 252 ? -18.975 -4.775 12.465 1.00 97.25 252 PRO A C 1
ATOM 1885 O O . PRO A 1 252 ? -19.561 -4.318 13.444 1.00 97.25 252 PRO A O 1
ATOM 1888 N N . ASP A 1 253 ? -18.224 -5.871 12.539 1.00 97.06 253 ASP A N 1
ATOM 1889 C CA . ASP A 1 253 ? -17.949 -6.696 13.718 1.00 97.06 253 ASP A CA 1
ATOM 1890 C C . ASP A 1 253 ? -16.829 -6.158 14.629 1.00 97.06 253 ASP A C 1
ATOM 1892 O O . ASP A 1 253 ? -16.448 -6.827 15.590 1.00 97.06 253 ASP A O 1
ATOM 1896 N N . LYS A 1 254 ? -16.295 -4.967 14.329 1.00 97.44 254 LYS A N 1
ATOM 1897 C CA . LYS A 1 254 ? -15.193 -4.317 15.058 1.00 97.44 254 LYS A CA 1
ATOM 1898 C C . LYS A 1 254 ? -13.871 -5.089 15.016 1.00 97.44 254 LYS A C 1
ATOM 1900 O O . LYS A 1 254 ? -13.045 -4.949 15.918 1.00 97.44 254 LYS A O 1
ATOM 1905 N N . LYS A 1 255 ? -13.652 -5.857 13.949 1.00 98.56 255 LYS A N 1
ATOM 1906 C CA . LYS A 1 255 ? -12.375 -6.508 13.640 1.00 98.56 255 LYS A CA 1
ATOM 1907 C C . LYS A 1 255 ? -11.632 -5.785 12.523 1.00 98.56 255 LYS A C 1
ATOM 1909 O O . LYS A 1 255 ? -12.236 -5.050 11.743 1.00 98.56 255 LYS A O 1
ATOM 1914 N N . LEU A 1 256 ? -10.320 -5.988 12.452 1.00 98.81 256 LEU A N 1
ATOM 1915 C CA . LEU A 1 256 ? -9.507 -5.484 11.348 1.00 98.81 256 LEU A CA 1
ATOM 1916 C C . LEU A 1 256 ? -9.579 -6.472 10.188 1.00 98.81 256 LEU A C 1
ATOM 1918 O O . LEU A 1 256 ? -9.400 -7.673 10.395 1.00 98.81 256 LEU A O 1
ATOM 1922 N N . TYR A 1 257 ? -9.801 -5.952 8.986 1.00 98.75 257 TYR A N 1
ATOM 1923 C CA . TYR A 1 257 ? -9.723 -6.686 7.730 1.00 98.75 257 TYR A CA 1
ATOM 1924 C C . TYR A 1 257 ? -8.532 -6.142 6.956 1.00 98.75 257 TYR A C 1
ATOM 1926 O O . TYR A 1 257 ? -8.468 -4.945 6.678 1.00 98.75 257 TYR A O 1
ATOM 1934 N N . ILE A 1 258 ? -7.574 -7.016 6.668 1.00 98.62 258 ILE A N 1
ATOM 1935 C CA . ILE A 1 258 ? -6.301 -6.680 6.048 1.00 98.62 258 ILE A CA 1
ATOM 1936 C C . ILE A 1 258 ? -6.212 -7.390 4.710 1.00 98.62 258 ILE A C 1
ATOM 1938 O O . ILE A 1 258 ? -6.355 -8.611 4.648 1.00 98.62 258 ILE A O 1
ATOM 1942 N N . VAL A 1 259 ? -5.934 -6.633 3.656 1.00 98.00 259 VAL A N 1
ATOM 1943 C CA . VAL A 1 259 ? -5.635 -7.203 2.344 1.00 98.00 259 VAL A CA 1
ATOM 1944 C C . VAL A 1 259 ? -4.202 -7.717 2.328 1.00 98.00 259 VAL A C 1
ATOM 1946 O O . VAL A 1 259 ? -3.271 -6.998 2.692 1.00 98.00 259 VAL A O 1
ATOM 1949 N N . CYS A 1 260 ? -4.019 -8.955 1.888 1.00 97.69 260 CYS A N 1
ATOM 1950 C CA . CYS A 1 260 ? -2.720 -9.571 1.683 1.00 97.69 260 CYS A CA 1
ATOM 1951 C C . CYS A 1 260 ? -2.634 -10.094 0.249 1.00 97.69 260 CYS A C 1
ATOM 1953 O O . CYS A 1 260 ? -3.406 -10.965 -0.154 1.00 97.69 260 CYS A O 1
ATOM 1955 N N . GLY A 1 261 ? -1.690 -9.570 -0.528 1.00 95.88 261 GLY A N 1
ATOM 1956 C CA . GLY A 1 261 ? -1.386 -10.062 -1.863 1.00 95.88 261 GLY A CA 1
ATOM 1957 C C . GLY A 1 261 ? -0.858 -11.497 -1.845 1.00 95.88 261 GLY A C 1
ATOM 1958 O O . GLY A 1 261 ? -0.488 -12.061 -0.814 1.00 95.88 261 GLY A O 1
ATOM 1959 N N . ASN A 1 262 ? -0.794 -12.111 -3.019 1.00 93.81 262 ASN A N 1
ATOM 1960 C CA . ASN A 1 262 ? -0.421 -13.513 -3.191 1.00 93.81 262 ASN A CA 1
ATOM 1961 C C . ASN A 1 262 ? 1.051 -13.836 -2.880 1.00 93.81 262 ASN A C 1
ATOM 1963 O O . ASN A 1 262 ? 1.461 -14.990 -3.029 1.00 93.81 262 ASN A O 1
ATOM 1967 N N . PHE A 1 263 ? 1.860 -12.847 -2.485 1.00 95.19 263 PHE A N 1
ATOM 1968 C CA . PHE A 1 263 ? 3.236 -13.057 -2.022 1.00 95.19 263 PHE A CA 1
ATOM 1969 C C . PHE A 1 263 ? 3.369 -13.075 -0.501 1.00 95.19 263 PHE A C 1
ATOM 1971 O O . PHE A 1 263 ? 4.438 -13.449 -0.002 1.00 95.19 263 PHE A O 1
ATOM 1978 N N . VAL A 1 264 ? 2.297 -12.732 0.213 1.00 97.12 264 VAL A N 1
ATOM 1979 C CA . VAL A 1 264 ? 2.226 -12.851 1.664 1.00 97.12 264 VAL A CA 1
ATOM 1980 C C . VAL A 1 264 ? 1.993 -14.310 2.036 1.00 97.12 264 VAL A C 1
ATOM 1982 O O . VAL A 1 264 ? 1.095 -14.969 1.512 1.00 97.12 264 VAL A O 1
ATOM 1985 N N . ASP A 1 265 ? 2.802 -14.826 2.953 1.00 95.75 265 ASP A N 1
ATOM 1986 C CA . ASP A 1 265 ? 2.616 -16.171 3.481 1.00 95.75 265 ASP A CA 1
ATOM 1987 C C . ASP A 1 265 ? 1.338 -16.219 4.331 1.00 95.75 265 ASP A C 1
ATOM 1989 O O . ASP A 1 265 ? 1.096 -15.356 5.182 1.00 95.75 265 ASP A O 1
ATOM 1993 N N . VAL A 1 266 ? 0.548 -17.278 4.154 1.00 95.62 266 VAL A N 1
ATOM 1994 C CA . VAL A 1 266 ? -0.601 -17.552 5.022 1.00 95.62 266 VAL A CA 1
ATOM 1995 C C . VAL A 1 266 ? -0.121 -17.708 6.474 1.00 95.62 266 VAL A C 1
ATOM 1997 O O . VAL A 1 266 ? 0.845 -18.437 6.722 1.00 95.62 266 VAL A O 1
ATOM 2000 N N . PRO A 1 267 ? -0.782 -17.066 7.456 1.00 94.94 267 PRO A N 1
ATOM 2001 C CA . PRO A 1 267 ? -0.433 -17.240 8.859 1.00 94.94 267 PRO A CA 1
ATOM 2002 C C . PRO A 1 267 ? -0.480 -18.708 9.305 1.00 94.94 267 PRO A C 1
ATOM 2004 O O . PRO A 1 267 ? -1.427 -19.433 9.020 1.00 94.94 267 PRO A O 1
ATOM 2007 N N . ASN A 1 268 ? 0.515 -19.149 10.074 1.00 93.75 268 ASN A N 1
ATOM 2008 C CA . ASN A 1 268 ? 0.552 -20.526 10.594 1.00 93.75 268 ASN A CA 1
ATOM 2009 C C . ASN A 1 268 ? -0.363 -20.739 11.816 1.00 93.75 268 ASN A C 1
ATOM 2011 O O . ASN A 1 268 ? -0.524 -21.865 12.284 1.00 93.75 268 ASN A O 1
ATOM 2015 N N . ASP A 1 269 ? -0.938 -19.663 12.351 1.00 95.31 269 ASP A N 1
ATOM 2016 C CA . ASP A 1 269 ? -1.736 -19.616 13.577 1.00 95.31 269 ASP A CA 1
ATOM 2017 C C . ASP A 1 269 ? -3.221 -19.313 13.313 1.00 95.31 269 ASP A C 1
ATOM 2019 O O . ASP A 1 269 ? -3.901 -18.749 14.170 1.00 95.31 269 ASP A O 1
ATOM 2023 N N . LEU A 1 270 ? -3.736 -19.685 12.133 1.00 97.25 270 LEU A N 1
ATOM 2024 C CA . LEU A 1 270 ? -5.153 -19.500 11.811 1.00 97.25 270 LEU A CA 1
ATOM 2025 C C . LEU A 1 270 ? -6.064 -20.188 12.831 1.00 97.25 270 LEU A C 1
ATOM 2027 O O . LEU A 1 270 ? -5.842 -21.346 13.215 1.00 97.25 270 LEU A O 1
ATOM 2031 N N . VAL A 1 271 ? -7.148 -19.505 13.198 1.00 97.44 271 VAL A N 1
ATOM 2032 C CA . VAL A 1 271 ? -8.186 -20.075 14.061 1.00 97.44 271 VAL A CA 1
ATOM 2033 C C . VAL A 1 271 ? -8.775 -21.343 13.425 1.00 97.44 271 VAL A C 1
ATOM 2035 O O . VAL A 1 271 ? -8.912 -21.412 12.200 1.00 97.44 271 VAL A O 1
ATOM 2038 N N . PRO A 1 272 ? -9.169 -22.365 14.212 1.00 95.94 272 PRO A N 1
ATOM 2039 C CA . PRO A 1 272 ? -9.664 -23.633 13.663 1.00 95.94 272 PRO A CA 1
ATOM 2040 C C . PRO A 1 272 ? -10.887 -23.499 12.748 1.00 95.94 272 PRO A C 1
ATOM 2042 O O . PRO A 1 272 ? -11.084 -24.335 11.872 1.00 95.94 272 PRO A O 1
ATOM 2045 N N . THR A 1 273 ? -11.690 -22.454 12.952 1.00 94.75 273 THR A N 1
ATOM 2046 C CA . THR A 1 273 ? -12.899 -22.146 12.178 1.00 94.75 273 THR A CA 1
ATOM 2047 C C . THR A 1 273 ? -12.624 -21.341 10.913 1.00 94.75 273 THR A C 1
ATOM 2049 O O . THR A 1 273 ? -13.574 -20.999 10.217 1.00 94.75 273 THR A O 1
ATOM 2052 N N . SER A 1 274 ? -11.363 -21.005 10.626 1.00 96.06 274 SER A N 1
ATOM 2053 C CA . SER A 1 274 ? -11.027 -20.152 9.493 1.00 96.06 274 SER A CA 1
ATOM 2054 C C . SER A 1 274 ? -11.500 -20.779 8.179 1.00 96.06 274 SER A C 1
ATOM 2056 O O . SER A 1 274 ? -11.161 -21.942 7.911 1.00 96.06 274 SER A O 1
ATOM 2058 N N . PRO A 1 275 ? -12.191 -20.014 7.313 1.00 88.75 275 PRO A N 1
ATOM 2059 C CA . PRO A 1 275 ? -12.389 -20.403 5.930 1.00 88.75 275 PRO A CA 1
ATOM 2060 C C . PRO A 1 275 ? -11.019 -20.661 5.297 1.00 88.75 275 PRO A C 1
ATOM 2062 O O . PRO A 1 275 ? -10.003 -20.134 5.748 1.00 88.75 275 PRO A O 1
ATOM 2065 N N . HIS A 1 276 ? -10.957 -21.541 4.302 1.00 89.94 276 HIS A N 1
ATOM 2066 C CA . HIS A 1 276 ? -9.734 -21.821 3.534 1.00 89.94 276 HIS A CA 1
ATOM 2067 C C . HIS A 1 276 ? -8.500 -22.293 4.334 1.00 89.94 276 HIS A C 1
ATOM 2069 O O . HIS A 1 276 ? -7.427 -22.429 3.754 1.00 89.94 276 HIS A O 1
ATOM 2075 N N . ARG A 1 277 ? -8.629 -22.635 5.627 1.00 90.19 277 ARG A N 1
ATOM 2076 C CA . ARG A 1 277 ? -7.514 -23.092 6.484 1.00 90.19 277 ARG A CA 1
ATOM 2077 C C . ARG A 1 277 ? -6.748 -24.294 5.922 1.00 90.19 277 ARG A C 1
ATOM 2079 O O . ARG A 1 277 ? -5.570 -24.465 6.211 1.00 90.19 277 ARG A O 1
ATOM 2086 N N . VAL A 1 278 ? -7.442 -25.152 5.180 1.00 88.00 278 VAL A N 1
ATOM 2087 C CA . VAL A 1 278 ? -6.895 -26.372 4.563 1.00 88.00 278 VAL A CA 1
ATOM 2088 C C . VAL A 1 278 ? -6.859 -26.279 3.036 1.00 88.00 278 VAL A C 1
ATOM 2090 O O . VAL A 1 278 ? -6.752 -27.301 2.365 1.00 88.00 278 VAL A O 1
ATOM 2093 N N . TYR A 1 279 ? -7.002 -25.074 2.477 1.00 90.06 279 TYR A N 1
ATOM 2094 C CA . TYR A 1 279 ? -6.947 -24.877 1.035 1.00 90.06 279 TYR A CA 1
ATOM 2095 C C . TYR A 1 279 ? -5.511 -25.048 0.541 1.00 90.06 279 TYR A C 1
ATOM 2097 O O . TYR A 1 279 ? -4.569 -24.542 1.146 1.00 90.06 279 TYR A O 1
ATOM 2105 N N . GLY A 1 280 ? -5.349 -25.762 -0.563 1.00 88.56 280 GLY A N 1
ATOM 2106 C CA . GLY A 1 280 ? -4.049 -26.094 -1.119 1.00 88.56 280 GLY A CA 1
ATOM 2107 C C . GLY A 1 280 ? -4.198 -26.723 -2.492 1.00 88.56 280 GLY A C 1
ATOM 2108 O O . GLY A 1 280 ? -5.299 -26.795 -3.040 1.00 88.56 280 GLY A O 1
ATOM 2109 N N . ASP A 1 281 ? -3.076 -27.159 -3.048 1.00 88.62 281 ASP A N 1
ATOM 2110 C CA . ASP A 1 281 ? -3.072 -27.829 -4.340 1.00 88.62 281 ASP A CA 1
ATOM 2111 C C . ASP A 1 281 ? -3.700 -29.219 -4.279 1.00 88.62 281 ASP A C 1
ATOM 2113 O O . ASP A 1 281 ? -3.300 -30.058 -3.475 1.00 88.62 281 ASP A O 1
ATOM 2117 N N . ASP A 1 282 ? -4.630 -29.464 -5.202 1.00 87.81 282 ASP A N 1
ATOM 2118 C CA . ASP A 1 282 ? -5.178 -30.785 -5.527 1.00 87.81 282 ASP A CA 1
ATOM 2119 C C . ASP A 1 282 ? -4.937 -31.078 -7.018 1.00 87.81 282 ASP A C 1
ATOM 2121 O O . ASP A 1 282 ? -5.847 -31.200 -7.839 1.00 87.81 282 ASP A O 1
ATOM 2125 N N . LEU A 1 283 ? -3.658 -31.049 -7.406 1.00 87.88 283 LEU A N 1
ATOM 2126 C CA . LEU A 1 283 ? -3.228 -31.176 -8.796 1.00 87.88 283 LEU A CA 1
ATOM 2127 C C . LEU A 1 283 ? -2.762 -32.608 -9.089 1.00 87.88 283 LEU A C 1
ATOM 2129 O O . LEU A 1 283 ? -1.833 -33.115 -8.464 1.00 87.88 283 LEU A O 1
ATOM 2133 N N . ALA A 1 284 ? -3.352 -33.243 -10.108 1.00 91.94 284 ALA A N 1
ATOM 2134 C CA . ALA A 1 284 ? -2.923 -34.566 -10.581 1.00 91.94 284 ALA A CA 1
ATOM 2135 C C . ALA A 1 284 ? -1.557 -34.542 -11.298 1.00 91.94 284 ALA A C 1
ATOM 2137 O O . ALA A 1 284 ? -0.868 -35.559 -11.381 1.00 91.94 284 ALA A O 1
ATOM 2138 N N . LEU A 1 285 ? -1.173 -33.383 -11.837 1.00 92.06 285 LEU A N 1
ATOM 2139 C CA . LEU A 1 285 ? 0.103 -33.139 -12.504 1.00 92.06 285 LEU A CA 1
ATOM 2140 C C . LEU A 1 285 ? 0.863 -32.041 -11.767 1.00 92.06 285 LEU A C 1
ATOM 2142 O O . LEU A 1 285 ? 0.281 -31.256 -11.022 1.00 92.06 285 LEU A O 1
ATOM 2146 N N . LYS A 1 286 ? 2.174 -31.956 -12.010 1.00 87.06 286 LYS A N 1
ATOM 2147 C CA . LYS A 1 286 ? 2.964 -30.829 -11.509 1.00 87.06 286 LYS A CA 1
ATOM 2148 C C . LYS A 1 286 ? 2.357 -29.516 -11.998 1.00 87.06 286 LYS A C 1
ATOM 2150 O O . LYS A 1 286 ? 1.953 -29.415 -13.157 1.00 87.06 286 LYS A O 1
ATOM 2155 N N . ARG A 1 287 ? 2.339 -28.527 -11.107 1.00 85.81 287 ARG A N 1
ATOM 2156 C CA . ARG A 1 287 ? 1.933 -27.159 -11.412 1.00 85.81 287 ARG A CA 1
ATOM 2157 C C . ARG A 1 287 ? 2.706 -26.646 -12.629 1.00 85.81 287 ARG A C 1
ATOM 2159 O O . ARG A 1 287 ? 3.927 -26.786 -12.706 1.00 85.81 287 ARG A O 1
ATOM 2166 N N . ALA A 1 288 ? 1.975 -26.073 -13.580 1.00 85.81 288 ALA A N 1
ATOM 2167 C CA . ALA A 1 288 ? 2.575 -25.223 -14.593 1.00 85.81 288 ALA A CA 1
ATOM 2168 C C . ALA A 1 288 ? 2.926 -23.904 -13.903 1.00 85.81 288 ALA A C 1
ATOM 2170 O O . ALA A 1 288 ? 2.037 -23.144 -13.520 1.00 85.81 288 ALA A O 1
ATOM 2171 N N . GLU A 1 289 ? 4.213 -23.708 -13.645 1.00 87.00 289 GLU A N 1
ATOM 2172 C CA . GLU A 1 289 ? 4.706 -22.496 -13.001 1.00 87.00 289 GLU A CA 1
ATOM 2173 C C . GLU A 1 289 ? 4.574 -21.288 -13.932 1.00 87.00 289 GLU A C 1
ATOM 2175 O O . GLU A 1 289 ? 4.520 -21.428 -15.156 1.00 87.00 289 GLU A O 1
ATOM 2180 N N . ASP A 1 290 ? 4.558 -20.099 -13.331 1.00 78.31 290 ASP A N 1
ATOM 2181 C CA . ASP A 1 290 ? 4.662 -18.834 -14.055 1.00 78.31 290 ASP A CA 1
ATOM 2182 C C . ASP A 1 290 ? 5.902 -18.855 -14.967 1.00 78.31 290 ASP A C 1
ATOM 2184 O O . ASP A 1 290 ? 7.035 -18.971 -14.491 1.00 78.31 290 ASP A O 1
ATOM 2188 N N . GLY A 1 291 ? 5.684 -18.744 -16.282 1.00 76.75 291 GLY A N 1
ATOM 2189 C CA . GLY A 1 291 ? 6.740 -18.812 -17.294 1.00 76.75 291 GLY A CA 1
ATOM 2190 C C . GLY A 1 291 ? 7.760 -17.672 -17.214 1.00 76.75 291 GLY A C 1
ATOM 2191 O O . GLY A 1 291 ? 8.894 -17.850 -17.656 1.00 76.75 291 GLY A O 1
ATOM 2192 N N . ASN A 1 292 ? 7.391 -16.539 -16.607 1.00 76.56 292 ASN A N 1
ATOM 2193 C CA . ASN A 1 292 ? 8.296 -15.422 -16.325 1.00 76.56 292 ASN A CA 1
ATOM 2194 C C . ASN A 1 292 ? 8.983 -15.555 -14.958 1.00 76.56 292 ASN A C 1
ATOM 2196 O O . ASN A 1 292 ? 9.871 -14.771 -14.626 1.00 76.56 292 ASN A O 1
ATOM 2200 N N . GLY A 1 293 ? 8.575 -16.535 -14.151 1.00 83.81 293 GLY A N 1
ATOM 2201 C CA . GLY A 1 293 ? 9.146 -16.803 -12.838 1.00 83.81 293 GLY A CA 1
ATOM 2202 C C . GLY A 1 293 ? 8.725 -15.824 -11.742 1.00 83.81 293 GLY A C 1
ATOM 2203 O O . GLY A 1 293 ? 9.194 -15.972 -10.617 1.00 83.81 293 GLY A O 1
ATOM 2204 N N . PHE A 1 294 ? 7.850 -14.851 -12.027 1.00 83.62 294 PHE A N 1
ATOM 2205 C CA . PHE A 1 294 ? 7.463 -13.819 -11.061 1.00 83.62 294 PHE A CA 1
ATOM 2206 C C . PHE A 1 294 ? 6.729 -14.426 -9.858 1.00 83.62 294 PHE A C 1
ATOM 2208 O O . PHE A 1 294 ? 7.111 -14.190 -8.715 1.00 83.62 294 PHE A O 1
ATOM 2215 N N . GLY A 1 295 ? 5.717 -15.260 -10.109 1.00 84.62 295 GLY A N 1
ATOM 2216 C CA . GLY A 1 295 ? 4.972 -15.995 -9.083 1.00 84.62 295 GLY A CA 1
ATOM 2217 C C . GLY A 1 295 ? 5.394 -17.455 -8.890 1.00 84.62 295 GLY A C 1
ATOM 2218 O O . GLY A 1 295 ? 4.671 -18.197 -8.224 1.00 84.62 295 GLY A O 1
ATOM 2219 N N . ALA A 1 296 ? 6.509 -17.901 -9.479 1.00 87.69 296 ALA A N 1
ATOM 2220 C CA . ALA A 1 296 ? 6.883 -19.316 -9.470 1.00 87.69 296 ALA A CA 1
ATOM 2221 C C . ALA A 1 296 ? 7.114 -19.850 -8.045 1.00 87.69 296 ALA A C 1
ATOM 2223 O O . ALA A 1 296 ? 7.757 -19.216 -7.207 1.00 87.69 296 ALA A O 1
ATOM 2224 N N . GLY A 1 297 ? 6.577 -21.038 -7.771 1.00 87.88 297 GLY A N 1
ATOM 2225 C CA . GLY A 1 297 ? 6.633 -21.701 -6.471 1.00 87.88 297 GLY A CA 1
ATOM 2226 C C . GLY A 1 297 ? 5.571 -21.239 -5.470 1.00 87.88 297 GLY A C 1
ATOM 2227 O O . GLY A 1 297 ? 5.411 -21.886 -4.432 1.00 87.88 297 GLY A O 1
ATOM 2228 N N . ARG A 1 298 ? 4.805 -20.176 -5.762 1.00 89.00 298 ARG A N 1
ATOM 2229 C CA . ARG A 1 298 ? 3.687 -19.754 -4.906 1.00 89.00 298 ARG A CA 1
ATOM 2230 C C . ARG A 1 298 ? 2.573 -20.798 -4.928 1.00 89.00 298 ARG A C 1
ATOM 2232 O O . ARG A 1 298 ? 2.203 -21.326 -5.974 1.00 89.00 298 ARG A O 1
ATOM 2239 N N . GLN A 1 299 ? 2.060 -21.098 -3.741 1.00 88.19 299 GLN A N 1
ATOM 2240 C CA . GLN A 1 299 ? 1.047 -22.123 -3.515 1.00 88.19 299 GLN A CA 1
ATOM 2241 C C . GLN A 1 299 ? -0.312 -21.471 -3.233 1.00 88.19 299 GLN A C 1
ATOM 2243 O O . GLN A 1 299 ? -0.360 -20.298 -2.847 1.00 88.19 299 GLN A O 1
ATOM 2248 N N . PRO A 1 300 ? -1.426 -22.203 -3.399 1.00 89.25 300 PRO A N 1
ATOM 2249 C CA . PRO A 1 300 ? -2.724 -21.706 -2.992 1.00 89.25 300 PRO A CA 1
ATOM 2250 C C . PRO A 1 300 ? -2.777 -21.460 -1.472 1.00 89.25 300 PRO A C 1
ATOM 2252 O O . PRO A 1 300 ? -2.002 -22.059 -0.726 1.00 89.25 300 PRO A O 1
ATOM 2255 N N . PRO A 1 301 ? -3.695 -20.601 -1.001 1.00 91.62 301 PRO A N 1
ATOM 2256 C CA . PRO A 1 301 ? -4.818 -20.043 -1.750 1.00 91.62 301 PRO A CA 1
ATOM 2257 C C . PRO A 1 301 ? -4.483 -18.831 -2.634 1.00 91.62 301 PRO A C 1
ATOM 2259 O O . PRO A 1 301 ? -5.342 -18.413 -3.400 1.00 91.62 301 PRO A O 1
ATOM 2262 N N . GLY A 1 302 ? -3.254 -18.308 -2.596 1.00 89.75 302 GLY A N 1
ATOM 2263 C CA . GLY A 1 302 ? -2.911 -17.029 -3.223 1.00 89.75 302 GLY A CA 1
ATOM 2264 C C . GLY A 1 302 ? -3.174 -15.872 -2.262 1.00 89.75 302 GLY A C 1
ATOM 2265 O O . GLY A 1 302 ? -3.050 -16.051 -1.056 1.00 89.75 302 GLY A O 1
ATOM 2266 N N . GLY A 1 303 ? -3.511 -14.698 -2.789 1.00 94.31 303 GLY A N 1
ATOM 2267 C CA . GLY A 1 303 ? -3.891 -13.535 -1.992 1.00 94.31 303 GLY A CA 1
ATOM 2268 C C . GLY A 1 303 ? -5.155 -13.806 -1.181 1.00 94.31 303 GLY A C 1
ATOM 2269 O O . GLY A 1 303 ? -5.946 -14.697 -1.510 1.00 94.31 303 GLY A O 1
ATOM 2270 N N . PHE A 1 304 ? -5.306 -13.071 -0.087 1.00 96.00 304 PHE A N 1
ATOM 2271 C CA . PHE A 1 304 ? -6.364 -13.274 0.892 1.00 96.00 304 PHE A CA 1
ATOM 2272 C C . PHE A 1 304 ? -6.716 -11.992 1.639 1.00 96.00 304 PHE A C 1
ATOM 2274 O O . PHE A 1 304 ? -5.933 -11.047 1.711 1.00 96.00 304 PHE A O 1
ATOM 2281 N N . VAL A 1 305 ? -7.895 -11.992 2.260 1.00 97.88 305 VAL A N 1
ATOM 2282 C CA . VAL A 1 305 ? -8.260 -11.005 3.280 1.00 97.88 305 VAL A CA 1
ATOM 2283 C C . VAL A 1 305 ? -8.153 -11.664 4.648 1.00 97.88 305 VAL A C 1
ATOM 2285 O O . VAL A 1 305 ? -8.893 -12.601 4.955 1.00 97.88 305 VAL A O 1
ATOM 2288 N N . ALA A 1 306 ? -7.239 -11.171 5.478 1.00 98.19 306 ALA A N 1
ATOM 2289 C CA . ALA A 1 306 ? -7.110 -11.595 6.862 1.00 98.19 306 ALA A CA 1
ATOM 2290 C C . ALA A 1 306 ? -8.062 -10.795 7.754 1.00 98.19 306 ALA A C 1
ATOM 2292 O O . ALA A 1 306 ? -8.053 -9.567 7.737 1.00 98.19 306 ALA A O 1
ATOM 2293 N N . ARG A 1 307 ? -8.838 -11.487 8.584 1.00 98.56 307 ARG A N 1
ATOM 2294 C CA . ARG A 1 307 ? -9.651 -10.902 9.650 1.00 98.56 307 ARG A CA 1
ATOM 2295 C C . ARG A 1 307 ? -8.993 -11.208 10.992 1.00 98.56 307 ARG A C 1
ATOM 2297 O O . ARG A 1 307 ? -8.733 -12.369 11.297 1.00 98.56 307 ARG A O 1
ATOM 2304 N N . VAL A 1 308 ? -8.704 -10.177 11.780 1.00 98.81 308 VAL A N 1
ATOM 2305 C CA . VAL A 1 308 ? -8.035 -10.288 13.091 1.00 98.81 308 VAL A CA 1
ATOM 2306 C C . VAL A 1 308 ? -8.707 -9.387 14.121 1.00 98.81 308 VAL A C 1
ATOM 2308 O O . VAL A 1 308 ? -9.367 -8.403 13.782 1.00 98.81 308 VAL A O 1
ATOM 2311 N N . ASP A 1 309 ? -8.517 -9.694 15.399 1.00 98.69 309 ASP A N 1
ATOM 2312 C CA . ASP A 1 309 ? -8.914 -8.785 16.475 1.00 98.69 309 ASP A CA 1
ATOM 2313 C C . ASP A 1 309 ? -8.041 -7.514 16.477 1.00 98.69 309 ASP A C 1
ATOM 2315 O O . ASP A 1 309 ? -6.971 -7.467 15.869 1.00 98.69 309 ASP A O 1
ATOM 2319 N N . LEU A 1 310 ? -8.463 -6.470 17.201 1.00 98.62 310 LEU A N 1
ATOM 2320 C CA . LEU A 1 310 ? -7.727 -5.196 17.310 1.00 98.62 310 LEU A CA 1
ATOM 2321 C C . LEU A 1 310 ? -6.322 -5.332 17.945 1.00 98.62 310 LEU A C 1
ATOM 2323 O O . LEU A 1 310 ? -5.536 -4.386 17.944 1.00 98.62 310 LEU A O 1
ATOM 2327 N N . ASP A 1 311 ? -5.995 -6.485 18.529 1.00 98.44 311 ASP A N 1
ATOM 2328 C CA . ASP A 1 311 ? -4.655 -6.819 19.021 1.00 98.44 311 ASP A CA 1
ATOM 2329 C C . ASP A 1 311 ? -3.854 -7.714 18.051 1.00 98.44 311 ASP A C 1
ATOM 2331 O O . ASP A 1 311 ? -2.784 -8.197 18.410 1.00 98.44 311 ASP A O 1
ATOM 2335 N N . GLY A 1 312 ? -4.350 -7.928 16.825 1.00 98.12 312 GLY A N 1
ATOM 2336 C CA . GLY A 1 312 ? -3.699 -8.706 15.764 1.00 98.12 312 GLY A CA 1
ATOM 2337 C C . GLY A 1 312 ? -3.796 -10.227 15.922 1.00 98.12 312 GLY A C 1
ATOM 2338 O O . GLY A 1 312 ? -3.232 -10.973 15.108 1.00 98.12 312 GLY A O 1
ATOM 2339 N N . LYS A 1 313 ? -4.499 -10.714 16.952 1.00 98.06 313 LYS A N 1
ATOM 2340 C CA . LYS A 1 313 ? -4.692 -12.146 17.211 1.00 98.06 313 LYS A CA 1
ATOM 2341 C C . LYS A 1 313 ? -5.914 -12.706 16.489 1.00 98.06 313 LYS A C 1
ATOM 2343 O O . LYS A 1 313 ? -6.672 -11.982 15.846 1.00 98.06 313 LYS A O 1
ATOM 2348 N N . ASN A 1 314 ? -6.094 -14.021 16.632 1.00 97.88 314 ASN A N 1
ATOM 2349 C CA . ASN A 1 314 ? -7.240 -14.770 16.119 1.00 97.88 314 ASN A CA 1
ATOM 2350 C C . ASN A 1 314 ? -7.414 -14.596 14.605 1.00 97.88 314 ASN A C 1
ATOM 2352 O O . ASN A 1 314 ? -8.497 -14.261 14.131 1.00 97.88 314 ASN A O 1
ATOM 2356 N N . ALA A 1 315 ? -6.323 -14.817 13.865 1.00 97.88 315 ALA A N 1
ATOM 2357 C CA . ALA A 1 315 ? -6.305 -14.671 12.419 1.00 97.88 315 ALA A CA 1
ATOM 2358 C C . ALA A 1 315 ? -7.215 -15.685 11.724 1.00 97.88 315 ALA A C 1
ATOM 2360 O O . ALA A 1 315 ? -7.168 -16.887 11.985 1.00 97.88 315 ALA A O 1
ATOM 2361 N N . GLU A 1 316 ? -8.013 -15.169 10.805 1.00 97.88 316 GLU A N 1
ATOM 2362 C CA . GLU A 1 316 ? -8.939 -15.897 9.955 1.00 97.88 316 GLU A CA 1
ATOM 2363 C C . GLU A 1 316 ? -8.714 -15.463 8.501 1.00 97.88 316 GLU A C 1
ATOM 2365 O O . GLU A 1 316 ? -8.610 -14.270 8.224 1.00 97.88 316 GLU A O 1
ATOM 2370 N N . LEU A 1 317 ? -8.661 -16.410 7.563 1.00 97.00 317 LEU A N 1
ATOM 2371 C CA . LEU A 1 317 ? -8.747 -16.118 6.131 1.00 97.00 317 LEU A CA 1
ATOM 2372 C C . LEU A 1 317 ? -10.216 -15.904 5.774 1.00 97.00 317 LEU A C 1
ATOM 2374 O O . LEU A 1 317 ? -10.918 -16.846 5.415 1.00 97.00 317 LEU A O 1
ATOM 2378 N N . PHE A 1 318 ? -10.687 -14.668 5.903 1.00 96.44 318 PHE A N 1
ATOM 2379 C CA . PHE A 1 318 ? -12.076 -14.314 5.621 1.00 96.44 318 PHE A CA 1
ATOM 2380 C C . PHE A 1 318 ? -12.456 -14.613 4.165 1.00 96.44 318 PHE A C 1
ATOM 2382 O O . PHE A 1 318 ? -13.538 -15.122 3.889 1.00 96.44 318 PHE A O 1
ATOM 2389 N N . SER A 1 319 ? -11.535 -14.339 3.242 1.00 94.38 319 SER A N 1
ATOM 2390 C CA . SER A 1 319 ? -11.604 -14.764 1.845 1.00 94.38 319 SER A CA 1
ATOM 2391 C C . SER A 1 319 ? -10.201 -15.075 1.334 1.00 94.38 319 SER A C 1
ATOM 2393 O O . SER A 1 319 ? -9.215 -14.628 1.927 1.00 94.38 319 SER A O 1
ATOM 2395 N N . ALA A 1 320 ? -10.107 -15.841 0.250 1.00 93.75 320 ALA A N 1
ATOM 2396 C CA . ALA A 1 320 ? -8.842 -16.126 -0.408 1.00 93.75 320 ALA A CA 1
ATOM 2397 C C . ALA A 1 320 ? -9.037 -16.407 -1.905 1.00 93.75 320 ALA A C 1
ATOM 2399 O O . ALA A 1 320 ? -10.151 -16.694 -2.346 1.00 93.75 320 ALA A O 1
ATOM 2400 N N . GLY A 1 321 ? -7.951 -16.362 -2.677 1.00 90.00 321 GLY A N 1
ATOM 2401 C CA . GLY A 1 321 ? -7.963 -16.586 -4.127 1.00 90.00 321 GLY A CA 1
ATOM 2402 C C . GLY A 1 321 ? -7.648 -15.348 -4.962 1.00 90.00 321 GLY A C 1
ATOM 2403 O O . GLY A 1 321 ? -7.599 -15.460 -6.188 1.00 90.00 321 GLY A O 1
ATOM 2404 N N . GLN A 1 322 ? -7.428 -14.196 -4.324 1.00 89.81 322 GLN A N 1
ATOM 2405 C CA . GLN A 1 322 ? -7.023 -12.969 -5.007 1.00 89.81 322 GLN A CA 1
ATOM 2406 C C . GLN A 1 322 ? -5.572 -13.061 -5.510 1.00 89.81 322 GLN A C 1
ATOM 2408 O O . GLN A 1 322 ? -4.784 -13.900 -5.066 1.00 89.81 322 GLN A O 1
ATOM 2413 N N . ARG A 1 323 ? -5.183 -12.183 -6.433 1.00 89.88 323 ARG A N 1
ATOM 2414 C CA . ARG A 1 323 ? -3.791 -11.981 -6.840 1.00 89.88 323 ARG A CA 1
ATOM 2415 C C . ARG A 1 323 ? -3.169 -10.885 -5.992 1.00 89.88 323 ARG A C 1
ATOM 2417 O O . ARG A 1 323 ? -2.277 -11.151 -5.196 1.00 89.88 323 ARG A O 1
ATOM 2424 N N . ASN A 1 324 ? -3.630 -9.661 -6.173 1.00 90.69 324 ASN A N 1
ATOM 2425 C CA . ASN A 1 324 ? -3.079 -8.475 -5.558 1.00 90.69 324 ASN A CA 1
ATOM 2426 C C . ASN A 1 324 ? -4.110 -7.341 -5.490 1.00 90.69 324 ASN A C 1
ATOM 2428 O O . ASN A 1 324 ? -3.981 -6.317 -6.167 1.00 90.69 324 ASN A O 1
ATOM 2432 N N . ALA A 1 325 ? -5.153 -7.530 -4.686 1.00 92.94 325 ALA A N 1
ATOM 2433 C CA . ALA A 1 325 ? -6.011 -6.422 -4.304 1.00 92.94 325 ALA A CA 1
ATOM 2434 C C . ALA A 1 325 ? -5.189 -5.433 -3.463 1.00 92.94 325 ALA A C 1
ATOM 2436 O O . ALA A 1 325 ? -4.370 -5.833 -2.630 1.00 92.94 325 ALA A O 1
ATOM 2437 N N . TYR A 1 326 ? -5.383 -4.136 -3.688 1.00 93.75 326 TYR A N 1
ATOM 2438 C CA . TYR A 1 326 ? -4.723 -3.120 -2.868 1.00 93.75 326 TYR A CA 1
ATOM 2439 C C . TYR A 1 326 ? -5.579 -2.722 -1.668 1.00 93.75 326 TYR A C 1
ATOM 2441 O O . TYR A 1 326 ? -5.088 -2.639 -0.544 1.00 93.75 326 TYR A O 1
ATOM 2449 N N . ASP A 1 327 ? -6.873 -2.513 -1.899 1.00 94.81 327 ASP A N 1
ATOM 2450 C CA . ASP A 1 327 ? -7.793 -2.043 -0.873 1.00 94.81 327 ASP A CA 1
ATOM 2451 C C . ASP A 1 327 ? -9.160 -2.720 -0.987 1.00 94.81 327 ASP A C 1
ATOM 2453 O O . ASP A 1 327 ? -9.503 -3.331 -2.005 1.00 94.81 327 ASP A O 1
ATOM 2457 N N . ILE A 1 328 ? -9.921 -2.613 0.094 1.00 96.12 328 ILE A N 1
ATOM 2458 C CA . ILE A 1 328 ? -11.252 -3.191 0.273 1.00 96.12 328 ILE A CA 1
ATOM 2459 C C . ILE A 1 328 ? -12.150 -2.189 1.000 1.00 96.12 328 ILE A C 1
ATOM 2461 O O . ILE A 1 328 ? -11.673 -1.270 1.656 1.00 96.12 328 ILE A O 1
ATOM 2465 N N . GLY A 1 329 ? -13.465 -2.362 0.925 1.00 96.44 329 GLY A N 1
ATOM 2466 C CA . GLY A 1 329 ? -14.407 -1.492 1.619 1.00 96.44 329 GLY A CA 1
ATOM 2467 C C . GLY A 1 329 ? -15.728 -2.182 1.908 1.00 96.44 329 GLY A C 1
ATOM 2468 O O . GLY A 1 329 ? -16.262 -2.893 1.064 1.00 96.44 329 GLY A O 1
ATOM 2469 N N . PHE A 1 330 ? -16.266 -1.959 3.105 1.00 96.94 330 PHE A N 1
ATOM 2470 C CA . PHE A 1 330 ? -17.611 -2.412 3.445 1.00 96.94 330 PHE A CA 1
ATOM 2471 C C . PHE A 1 330 ? -18.662 -1.434 2.914 1.00 96.94 330 PHE A C 1
ATOM 2473 O O . PHE A 1 330 ? -18.525 -0.219 3.089 1.00 96.94 330 PHE A O 1
ATOM 2480 N N . ASN A 1 331 ? -19.729 -1.955 2.308 1.00 94.62 331 ASN A N 1
ATOM 2481 C CA . ASN A 1 331 ? -20.921 -1.162 2.009 1.00 94.62 331 ASN A CA 1
ATOM 2482 C C . ASN A 1 331 ? -21.819 -1.008 3.257 1.00 94.62 331 ASN A C 1
ATOM 2484 O O . ASN A 1 331 ? -21.521 -1.513 4.343 1.00 94.62 331 ASN A O 1
ATOM 2488 N N . ALA A 1 332 ? -22.940 -0.297 3.105 1.00 93.75 332 ALA A N 1
ATOM 2489 C CA . ALA A 1 332 ? -23.893 -0.062 4.193 1.00 93.75 332 ALA A CA 1
ATOM 2490 C C . ALA A 1 332 ? -24.609 -1.338 4.683 1.00 93.75 332 ALA A C 1
ATOM 2492 O O . ALA A 1 332 ? -25.056 -1.369 5.829 1.00 93.75 332 ALA A O 1
ATOM 2493 N N . ASP A 1 333 ? -24.679 -2.376 3.848 1.00 95.69 333 ASP A N 1
ATOM 2494 C CA . ASP A 1 333 ? -25.288 -3.671 4.169 1.00 95.69 333 ASP A CA 1
ATOM 2495 C C . ASP A 1 333 ? -24.295 -4.638 4.847 1.00 95.69 333 ASP A C 1
ATOM 2497 O O . ASP A 1 333 ? -24.666 -5.733 5.268 1.00 95.69 333 ASP A O 1
ATOM 2501 N N . GLY A 1 334 ? -23.034 -4.219 5.015 1.00 93.88 334 GLY A N 1
ATOM 2502 C CA . GLY A 1 334 ? -21.977 -5.015 5.639 1.00 93.88 334 GLY A CA 1
ATOM 2503 C C . GLY A 1 334 ? -21.313 -6.020 4.69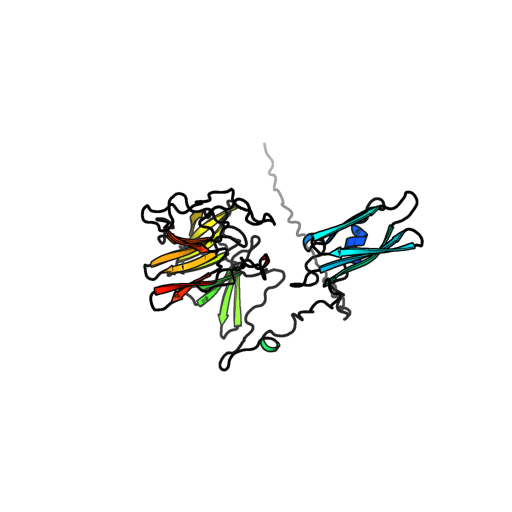6 1.00 93.88 334 GLY A C 1
ATOM 2504 O O . GLY A 1 334 ? -20.582 -6.895 5.161 1.00 93.88 334 GLY A O 1
ATOM 2505 N N . GLU A 1 335 ? -21.529 -5.892 3.389 1.00 95.19 335 GLU A N 1
ATOM 2506 C CA . GLU A 1 335 ? -20.836 -6.668 2.365 1.00 95.19 335 GLU A CA 1
ATOM 2507 C C . GLU A 1 335 ? -19.466 -6.050 2.083 1.00 95.19 335 GLU A C 1
ATOM 2509 O O . GLU A 1 335 ? -19.321 -4.825 2.021 1.00 95.19 335 GLU A O 1
ATOM 2514 N N . LEU A 1 336 ? -18.452 -6.901 1.936 1.00 95.50 336 LEU A N 1
ATOM 2515 C CA . LEU A 1 336 ? -17.082 -6.479 1.677 1.00 95.50 336 LEU A CA 1
ATOM 2516 C C . LEU A 1 336 ? -16.815 -6.474 0.176 1.00 95.50 336 LEU A C 1
ATOM 2518 O O . LEU A 1 336 ? -16.909 -7.529 -0.441 1.00 95.50 336 LEU A O 1
ATOM 2522 N N . PHE A 1 337 ? -16.412 -5.323 -0.358 1.00 95.25 337 PHE A N 1
ATOM 2523 C CA . PHE A 1 337 ? -16.014 -5.174 -1.751 1.00 95.25 337 PHE A CA 1
ATOM 2524 C C . PHE A 1 337 ? -14.511 -4.999 -1.896 1.00 95.25 337 PHE A C 1
ATOM 2526 O O . PHE A 1 337 ? -13.875 -4.341 -1.070 1.00 95.25 337 PHE A O 1
ATOM 2533 N N . GLY A 1 338 ? -13.953 -5.533 -2.975 1.00 91.81 338 GLY A N 1
ATOM 2534 C CA . GLY A 1 338 ? -12.556 -5.325 -3.351 1.00 91.81 338 GLY A CA 1
ATOM 2535 C C . GLY A 1 338 ? -12.366 -5.252 -4.859 1.00 91.81 338 GLY A C 1
ATOM 2536 O O . GLY A 1 338 ? -13.230 -5.670 -5.628 1.00 91.81 338 GLY A O 1
ATOM 2537 N N . PHE A 1 339 ? -11.215 -4.733 -5.277 1.00 88.94 339 PHE A N 1
ATOM 2538 C CA . PHE A 1 339 ? -10.806 -4.690 -6.679 1.00 88.94 339 PHE A CA 1
ATOM 2539 C C . PHE A 1 339 ? -9.426 -5.332 -6.800 1.00 88.94 339 PHE A C 1
ATOM 2541 O O . PHE A 1 339 ? -8.456 -4.844 -6.216 1.00 88.94 339 PHE A O 1
ATOM 2548 N N . ASP A 1 340 ? -9.357 -6.464 -7.492 1.00 89.50 340 ASP A N 1
ATOM 2549 C CA . ASP A 1 340 ? -8.131 -7.258 -7.606 1.00 89.50 340 ASP A CA 1
ATOM 2550 C C . ASP A 1 340 ? -7.415 -6.961 -8.915 1.00 89.50 340 ASP A C 1
ATOM 2552 O O . ASP A 1 340 ? -8.042 -6.795 -9.958 1.00 89.50 340 ASP A O 1
ATOM 2556 N N . SER A 1 341 ? -6.091 -6.916 -8.863 1.00 83.81 341 SER A N 1
ATOM 2557 C CA . SER A 1 341 ? -5.283 -6.703 -10.058 1.00 83.81 341 SER A CA 1
ATOM 2558 C C . SER A 1 341 ? -5.425 -7.890 -11.011 1.00 83.81 341 SER A C 1
ATOM 2560 O O . SER A 1 341 ? -5.414 -9.048 -10.583 1.00 83.81 341 SER A O 1
ATOM 2562 N N . ASP A 1 342 ? -5.495 -7.618 -12.311 1.00 73.94 342 ASP A N 1
ATOM 2563 C CA . ASP A 1 342 ? -5.491 -8.674 -13.315 1.00 73.94 342 ASP A CA 1
ATOM 2564 C C . ASP A 1 342 ? -4.109 -9.331 -13.437 1.00 73.94 342 ASP A C 1
ATOM 2566 O O . ASP A 1 342 ? -3.138 -8.999 -12.741 1.00 73.94 342 ASP A O 1
ATOM 2570 N N . MET A 1 343 ? -4.033 -10.315 -14.331 1.00 76.56 343 MET A N 1
ATOM 2571 C CA . MET A 1 343 ? -2.764 -10.797 -14.852 1.00 76.56 343 MET A CA 1
ATOM 2572 C C . MET A 1 343 ? -2.540 -10.193 -16.238 1.00 76.56 343 MET A C 1
ATOM 2574 O O . MET A 1 343 ? -2.714 -10.873 -17.244 1.00 76.56 343 MET A O 1
ATOM 2578 N N . GLU A 1 344 ? -2.192 -8.902 -16.280 1.00 73.12 344 GLU A N 1
ATOM 2579 C CA . GLU A 1 344 ? -2.016 -8.106 -17.510 1.00 73.12 344 GLU A CA 1
ATOM 2580 C C . GLU A 1 344 ? -1.177 -8.808 -18.598 1.00 73.12 344 GLU A C 1
ATOM 2582 O O . GLU A 1 344 ? -1.453 -8.680 -19.790 1.00 73.12 344 GLU A O 1
ATOM 2587 N N . TRP A 1 345 ? -0.197 -9.626 -18.201 1.00 72.44 345 TRP A N 1
ATOM 2588 C CA . TRP A 1 345 ? 0.662 -10.391 -19.112 1.00 72.44 345 TRP A CA 1
ATOM 2589 C C . TRP A 1 345 ? -0.071 -11.479 -19.900 1.00 72.44 345 TRP A C 1
ATOM 2591 O O . TRP A 1 345 ? 0.399 -11.888 -20.959 1.00 72.44 345 TRP A O 1
ATOM 2601 N N . ASP A 1 346 ? -1.207 -11.948 -19.390 1.00 74.75 346 ASP A N 1
ATOM 2602 C CA . ASP A 1 346 ? -2.051 -12.937 -20.051 1.00 74.75 346 ASP A CA 1
ATOM 2603 C C . ASP A 1 346 ? -3.105 -12.283 -20.951 1.00 74.75 346 ASP A C 1
ATOM 2605 O O . ASP A 1 346 ? -3.922 -13.000 -21.526 1.00 74.75 346 ASP A O 1
ATOM 2609 N N . TRP A 1 347 ? -3.132 -10.951 -21.102 1.00 79.38 347 TRP A N 1
ATOM 2610 C CA . TRP A 1 347 ? -4.164 -10.288 -21.900 1.00 79.38 347 TRP A CA 1
ATOM 2611 C C . TRP A 1 347 ? -4.220 -10.864 -23.324 1.00 79.38 347 TRP A C 1
ATOM 2613 O O . TRP A 1 347 ? -3.263 -10.827 -24.096 1.00 79.38 347 TRP A O 1
ATOM 2623 N N . GLY A 1 348 ? -5.384 -11.419 -23.670 1.00 80.50 348 GLY A N 1
ATOM 2624 C CA . GLY A 1 348 ? -5.668 -12.017 -24.974 1.00 80.50 348 GLY A CA 1
ATOM 2625 C C . GLY A 1 348 ? -5.498 -13.536 -24.990 1.00 80.50 348 GLY A C 1
ATOM 2626 O O . GLY A 1 348 ? -5.909 -14.180 -25.954 1.00 80.50 348 GLY A O 1
ATOM 2627 N N . ALA A 1 349 ? -4.957 -14.123 -23.922 1.00 83.62 349 ALA A N 1
ATOM 2628 C CA . ALA A 1 349 ? -4.905 -15.561 -23.733 1.00 83.62 349 ALA A CA 1
ATOM 2629 C C . ALA A 1 349 ? -6.261 -16.114 -23.248 1.00 83.62 349 ALA A C 1
ATOM 2631 O O . ALA A 1 349 ? -6.995 -15.435 -22.526 1.00 83.62 349 ALA A O 1
ATOM 2632 N N . PRO A 1 350 ? -6.599 -17.377 -23.573 1.00 82.56 350 PRO A N 1
ATOM 2633 C CA . PRO A 1 350 ? -7.861 -17.991 -23.151 1.00 82.56 350 PRO A CA 1
ATOM 2634 C C . PRO A 1 350 ? -7.966 -18.236 -21.634 1.00 82.56 350 PRO A C 1
ATOM 2636 O O . PRO A 1 350 ? -9.032 -18.611 -21.155 1.00 82.56 350 PRO A O 1
ATOM 2639 N N . TRP A 1 351 ? -6.883 -18.032 -20.880 1.00 78.88 351 TRP A N 1
ATOM 2640 C CA . TRP A 1 351 ? -6.840 -18.116 -19.416 1.00 78.88 351 TRP A CA 1
ATOM 2641 C C . TRP A 1 351 ? -6.693 -16.750 -18.729 1.00 78.88 351 TRP A C 1
ATOM 2643 O O . TRP A 1 351 ? -6.557 -16.712 -17.506 1.00 78.88 351 TRP A O 1
ATOM 2653 N N . TYR A 1 352 ? -6.737 -15.644 -19.484 1.00 81.62 352 TYR A N 1
ATOM 2654 C CA . TYR A 1 352 ? -6.741 -14.300 -18.912 1.00 81.62 352 TYR A CA 1
ATOM 2655 C C . TYR A 1 352 ? -7.893 -14.143 -17.919 1.00 81.62 352 TYR A C 1
ATOM 2657 O O . TYR A 1 352 ? -9.051 -14.433 -18.236 1.00 81.62 352 TYR A O 1
ATOM 2665 N N . ARG A 1 353 ? -7.572 -13.653 -16.722 1.00 75.94 353 ARG A N 1
ATOM 2666 C CA . ARG A 1 353 ? -8.563 -13.235 -15.732 1.00 75.94 353 ARG A CA 1
ATOM 2667 C C . ARG A 1 353 ? -8.561 -11.712 -15.689 1.00 75.94 353 ARG A C 1
ATOM 2669 O O . ARG A 1 353 ? -7.552 -11.157 -15.252 1.00 75.94 353 ARG A O 1
ATOM 2676 N N . PRO A 1 354 ? -9.633 -11.051 -16.160 1.00 75.94 354 PRO A N 1
ATOM 2677 C CA . PRO A 1 354 ? -9.704 -9.605 -16.101 1.00 75.94 354 PRO A CA 1
ATOM 2678 C C . PRO A 1 354 ? -9.813 -9.134 -14.655 1.00 75.94 354 PRO A C 1
ATOM 2680 O O . PRO A 1 354 ? -10.046 -9.919 -13.733 1.00 75.94 354 PRO A O 1
ATOM 2683 N N . VAL A 1 355 ? -9.679 -7.827 -14.472 1.00 77.94 355 VAL A N 1
ATOM 2684 C CA . VAL A 1 355 ? -9.961 -7.207 -13.187 1.00 77.94 355 VAL A CA 1
ATOM 2685 C C . VAL A 1 355 ? -11.439 -7.387 -12.836 1.00 77.94 355 VAL A C 1
ATOM 2687 O O . VAL A 1 355 ? -12.319 -7.098 -13.651 1.00 77.94 355 VAL A O 1
ATOM 2690 N N . HIS A 1 356 ? -11.717 -7.866 -11.626 1.00 68.88 356 HIS A N 1
ATOM 2691 C CA . HIS A 1 356 ? -13.068 -8.081 -11.117 1.00 68.88 356 HIS A CA 1
ATOM 2692 C C . HIS A 1 356 ? -13.304 -7.250 -9.847 1.00 68.88 356 HIS A C 1
ATOM 2694 O O . HIS A 1 356 ? -12.384 -6.997 -9.067 1.00 68.88 356 HIS A O 1
ATOM 2700 N N . VAL A 1 357 ? -14.563 -6.851 -9.648 1.00 74.88 357 VAL A N 1
ATOM 2701 C CA . VAL A 1 357 ? -15.081 -6.446 -8.336 1.00 74.88 357 VAL A CA 1
ATOM 2702 C C . VAL A 1 357 ? -15.588 -7.715 -7.658 1.00 74.88 357 VAL A C 1
ATOM 2704 O O . VAL A 1 357 ? -16.331 -8.476 -8.285 1.00 74.88 357 VAL A O 1
ATOM 2707 N N . PHE A 1 358 ? -15.177 -7.943 -6.417 1.00 66.56 358 PHE A N 1
ATOM 2708 C CA . PHE A 1 358 ? -15.648 -9.055 -5.584 1.00 66.56 358 PHE A CA 1
ATOM 2709 C C . PHE A 1 358 ? -16.490 -8.520 -4.451 1.00 66.56 358 PHE A C 1
ATOM 2711 O O . PHE A 1 358 ? -16.166 -7.385 -4.026 1.00 66.56 358 PHE A O 1
#

pLDDT: mean 85.56, std 18.89, range [22.58, 98.88]

Sequence (358 aa):
MLKSVGMLVLFQAVAIGILFVSAPMPAHAEDTTSVTSVVAAAVKDNKLTINADNTTFGDTAPGIPKKLTVEYRIGDEKLKREVNEGGRIEIMVPAGQKLVITKAVYGPADGSKPSQFDASVAPVEVLETLPGFKIEHVLKANGKTASWICLTKDPKGRLLLGGQRGQAIVRVTLDGGKVVKEETLQIPVTETMGMLFVENVLYLNGAGKDGKYCLFRCKDTKGDDSYDDVESLREWRGGAGEHGAHGIVLGPDKKLYIVCGNFVDVPNDLVPTSPHRVYGDDLALKRAEDGNGFGAGRQPPGGFVARVDLDGKNAELFSAGQRNAYDIGFNADGELFGFDSDMEWDWGAPWYRPVHVF

Foldseek 3Di:
DDDDDDDDDDDDDPPPDDDDDPDDDDPDPPQLFWCLVLQQVQQDPLKGKDALECVSRNCSAPPAWKKKKWWKDWAPDIDIDMDTHRDMDIDDHDPPTHIGTPTIGIYHPVPDRRPPPVPPDDVQVPDDDDPPDGDDDADDADPVRDDFQDWDAAPVRWIWTAAADFDFIKTFDDDPSYTPDIDGAPPQWHRWAEWDDDDQKIWTQGAGPVRFGATKIFHDPPPPSNSPDIDGQGTFVQQHDQQHWHYWDQAPVRWIKIKGAQRTDDDPQADPPAPCPVPWDPDPDDDPADPVNPCGPRIPPGIFIWTAHPSRPNTHRNDTNAHGWRYWDADPVRDIKTWGCWPVVCVPPPPTDHIDID

Secondary structure (DSSP, 8-state):
-PPP------------------PPPPS----TTB-HHHHHHT-BTTEEEEE-SHHHH--SSTTS-EEEEEEEEETTEEEEEEEETT-EEEEEPPTT--EEEEEEEEEETT-PPP----TTS-GGGT----TT---------BTTB--EEEEEE-TTS-EEEEESTTPPPEEEEEETTEEEEEEE---SEEEEEEEEEETTEEEEEEEETTS-EEEEEEE-SSSSS---EEEEEEE-TT-SSTTSEEEEEE-TTS-EEEEE-TTSPPPTT--TT-TTTT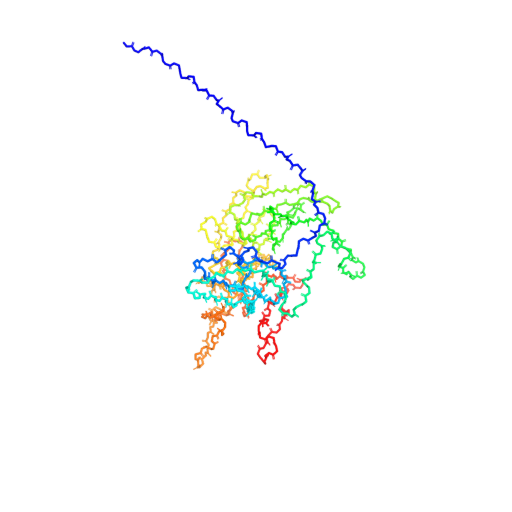-----SS-----TTSSSTT--TT-EEEEEE-TTS-S-EEEEEEES----EEE-TTS-EEEB----GGGTTSTT-----B-